Protein AF-A0A7S4GI07-F1 (afdb_monomer)

Radius of gyration: 25.73 Å; Cα contacts (8 Å, |Δi|>4): 248; chains: 1; bounding box: 58×53×76 Å

Solvent-accessible surface area (backbone atoms only — not comparable to full-atom values): 15467 Å² total; per-residue (Å²): 129,90,83,77,73,85,77,58,73,76,44,85,39,70,53,62,45,74,93,78,69,41,63,53,65,74,70,70,75,93,74,77,103,67,95,72,92,69,97,76,80,77,90,92,71,93,88,58,62,55,40,36,30,29,42,38,60,74,50,97,82,60,85,71,78,49,75,61,39,56,28,33,49,27,36,60,72,77,69,23,28,52,30,72,55,71,81,75,76,75,64,77,86,74,87,75,81,92,76,96,68,99,62,80,83,78,85,73,83,85,59,74,40,74,35,88,66,83,60,96,81,41,64,44,63,47,73,72,76,57,78,67,58,55,52,54,53,52,49,51,53,53,48,48,54,52,45,52,51,39,34,54,39,34,67,70,64,55,49,72,70,51,52,53,48,45,49,55,51,52,41,50,51,52,56,63,34,28,56,56,92,58,83,50,72,90,77,51,80,47,53,72,36,62,69,54,49,49,51,37,53,79,68,47,42,60,61,46,52,53,47,41,72,46,30,44,61,43,65,60,80,97,41,75,40,88,47,52,76,65,56,54,52,51,51,52,53,51,47,71,72,45,87,80,71,133

Organism: NCBI:txid73025

Structure (mmCIF, N/CA/C/O backbone):
data_AF-A0A7S4GI07-F1
#
_entry.id   AF-A0A7S4GI07-F1
#
loop_
_atom_site.group_PDB
_atom_site.id
_atom_site.type_symbol
_atom_site.label_atom_id
_atom_site.label_alt_id
_atom_site.label_comp_id
_atom_site.label_asym_id
_atom_site.label_entity_id
_atom_site.label_seq_id
_atom_site.pdbx_PDB_ins_code
_atom_site.Cartn_x
_atom_site.Cartn_y
_atom_site.Cartn_z
_atom_site.occupancy
_atom_site.B_iso_or_equiv
_atom_site.auth_seq_id
_atom_site.auth_comp_id
_atom_site.auth_asym_id
_atom_site.auth_atom_id
_atom_site.pdbx_PDB_model_num
ATOM 1 N N . PRO A 1 1 ? 14.895 -18.227 -2.874 1.00 47.19 1 PRO A N 1
ATOM 2 C CA . PRO A 1 1 ? 16.134 -17.930 -3.625 1.00 47.19 1 PRO A CA 1
ATOM 3 C C . PRO A 1 1 ? 16.627 -16.525 -3.278 1.00 47.19 1 PRO A C 1
ATOM 5 O O . PRO A 1 1 ? 15.886 -15.568 -3.492 1.00 47.19 1 PRO A O 1
ATOM 8 N N . ASP A 1 2 ? 17.826 -16.429 -2.706 1.00 46.09 2 ASP A N 1
ATOM 9 C CA . ASP A 1 2 ? 18.463 -15.171 -2.301 1.00 46.09 2 ASP A CA 1
ATOM 10 C C . ASP A 1 2 ? 18.744 -14.301 -3.533 1.00 46.09 2 ASP A C 1
ATOM 12 O O . ASP A 1 2 ? 19.805 -14.360 -4.142 1.00 46.09 2 ASP A O 1
ATOM 16 N N . ARG A 1 3 ? 17.739 -13.528 -3.954 1.00 56.25 3 ARG A N 1
ATOM 17 C CA . ARG A 1 3 ? 17.805 -12.593 -5.087 1.00 56.25 3 ARG A CA 1
ATOM 18 C C . ARG A 1 3 ? 18.183 -11.186 -4.615 1.00 56.25 3 ARG A C 1
ATOM 20 O O . ARG A 1 3 ? 17.590 -10.206 -5.049 1.00 56.25 3 ARG A O 1
ATOM 27 N N . GLY A 1 4 ? 19.133 -11.101 -3.687 1.00 62.53 4 GLY A N 1
ATOM 28 C CA . GLY A 1 4 ? 19.825 -9.853 -3.378 1.00 62.53 4 GLY A CA 1
ATOM 29 C C . GLY A 1 4 ? 21.042 -9.731 -4.291 1.00 62.53 4 GLY A C 1
ATOM 30 O O . GLY A 1 4 ? 21.852 -10.652 -4.344 1.00 62.53 4 GLY A O 1
ATOM 31 N N . GLY A 1 5 ? 21.166 -8.637 -5.040 1.00 74.00 5 GLY A N 1
ATOM 32 C CA . GLY A 1 5 ? 22.276 -8.431 -5.970 1.00 74.00 5 GLY A CA 1
ATOM 33 C C . GLY A 1 5 ? 22.184 -7.090 -6.690 1.00 74.00 5 GLY A C 1
ATOM 34 O O . GLY A 1 5 ? 21.148 -6.427 -6.643 1.00 74.00 5 GLY A O 1
ATOM 35 N N . SER A 1 6 ? 23.272 -6.689 -7.348 1.00 79.00 6 SER A N 1
ATOM 36 C CA . SER A 1 6 ? 23.253 -5.515 -8.225 1.00 79.00 6 SER A CA 1
ATOM 37 C C . SER A 1 6 ? 22.285 -5.743 -9.378 1.00 79.00 6 SER A C 1
ATOM 39 O O . SER A 1 6 ? 22.276 -6.815 -9.982 1.00 79.00 6 SER A O 1
ATOM 41 N N . ILE A 1 7 ? 21.515 -4.715 -9.715 1.00 82.94 7 ILE A N 1
ATOM 42 C CA . ILE A 1 7 ? 20.748 -4.681 -10.958 1.00 82.94 7 ILE A CA 1
ATOM 43 C C . ILE A 1 7 ? 21.750 -4.502 -12.117 1.00 82.94 7 ILE A C 1
ATOM 45 O O . ILE A 1 7 ? 22.740 -3.782 -11.972 1.00 82.94 7 ILE A O 1
ATOM 49 N N . GLN A 1 8 ? 21.537 -5.202 -13.228 1.00 86.50 8 GLN A N 1
ATOM 50 C CA . GLN A 1 8 ? 22.396 -5.248 -14.410 1.00 86.50 8 GLN A CA 1
ATOM 51 C C . GLN A 1 8 ? 21.532 -5.132 -15.671 1.00 86.50 8 GLN A C 1
ATOM 53 O O . GLN A 1 8 ? 20.370 -5.536 -15.684 1.00 86.50 8 GLN A O 1
ATOM 58 N N . PHE A 1 9 ? 22.093 -4.576 -16.741 1.00 88.62 9 PHE A N 1
ATOM 59 C CA . PHE A 1 9 ? 21.422 -4.558 -18.039 1.00 88.62 9 PHE A CA 1
ATOM 60 C C . PHE A 1 9 ? 21.363 -5.957 -18.655 1.00 88.62 9 PHE A C 1
ATOM 62 O O . PHE A 1 9 ? 22.259 -6.770 -18.440 1.00 88.62 9 PHE A O 1
ATOM 69 N N . GLY A 1 10 ? 20.320 -6.230 -19.441 1.00 85.38 10 GLY A N 1
ATOM 70 C CA . GLY A 1 10 ? 20.151 -7.518 -20.128 1.00 85.38 10 GLY A CA 1
ATOM 71 C C . GLY A 1 10 ? 19.617 -8.662 -19.256 1.00 85.38 10 GLY A C 1
ATOM 72 O O . GLY A 1 10 ? 19.237 -9.698 -19.793 1.00 85.38 10 GLY A O 1
ATOM 73 N N . GLU A 1 11 ? 19.534 -8.470 -17.940 1.00 89.25 11 GLU A N 1
ATOM 74 C CA . GLU A 1 11 ? 18.966 -9.444 -17.008 1.00 89.25 11 GLU A CA 1
ATOM 75 C C . GLU A 1 11 ? 17.433 -9.362 -16.931 1.00 89.25 11 GLU A C 1
ATOM 77 O O . GLU A 1 11 ? 16.809 -8.347 -17.257 1.00 89.25 11 GLU A O 1
ATOM 82 N N . LEU A 1 12 ? 16.822 -10.458 -16.468 1.00 90.06 12 LEU A N 1
ATOM 83 C CA . LEU A 1 12 ? 15.371 -10.606 -16.371 1.00 90.06 12 LEU A CA 1
ATOM 84 C C . LEU A 1 12 ? 14.837 -10.135 -15.016 1.00 90.06 12 LEU A C 1
ATOM 86 O O . LEU A 1 12 ? 15.148 -10.698 -13.961 1.00 90.06 12 LEU A O 1
ATOM 90 N N . TYR A 1 13 ? 13.924 -9.169 -15.060 1.00 89.31 13 TYR A N 1
ATOM 91 C CA . TYR A 1 13 ? 13.294 -8.568 -13.891 1.00 89.31 13 TYR A CA 1
ATOM 92 C C . TYR A 1 13 ? 11.782 -8.741 -13.892 1.00 89.31 13 TYR A C 1
ATOM 94 O O . TYR A 1 13 ? 11.127 -8.773 -14.930 1.00 89.31 13 TYR A O 1
ATOM 102 N N . ARG A 1 14 ? 11.219 -8.800 -12.682 1.00 89.44 14 ARG A N 1
ATOM 103 C CA . ARG A 1 14 ? 9.784 -8.644 -12.445 1.00 89.44 14 ARG A CA 1
ATOM 104 C C . ARG A 1 14 ? 9.562 -7.368 -11.654 1.00 89.44 14 ARG A C 1
ATOM 106 O O . ARG A 1 14 ? 10.149 -7.200 -10.587 1.00 89.44 14 ARG A O 1
ATOM 113 N N . LEU A 1 15 ? 8.685 -6.504 -12.147 1.00 87.50 15 LEU A N 1
ATOM 114 C CA . LEU A 1 15 ? 8.340 -5.249 -11.486 1.00 87.50 15 LEU A CA 1
ATOM 115 C C . LEU A 1 15 ? 7.100 -5.475 -10.622 1.00 87.50 15 LEU A C 1
ATOM 117 O O . LEU A 1 15 ? 6.050 -5.848 -11.140 1.00 87.50 15 LEU A O 1
ATOM 121 N N . ARG A 1 16 ? 7.221 -5.300 -9.303 1.00 86.19 16 ARG A N 1
ATOM 122 C CA . ARG A 1 16 ? 6.116 -5.473 -8.348 1.00 86.19 16 ARG A CA 1
ATOM 123 C C . ARG A 1 16 ? 5.694 -4.118 -7.802 1.00 86.19 16 ARG A C 1
ATOM 125 O O . ARG A 1 16 ? 6.509 -3.406 -7.226 1.00 86.19 16 ARG A O 1
ATOM 132 N N . HIS A 1 17 ? 4.413 -3.796 -7.925 1.00 82.94 17 HIS A N 1
ATOM 133 C CA . HIS A 1 17 ? 3.822 -2.642 -7.268 1.00 82.94 17 HIS A CA 1
ATOM 134 C C . HIS A 1 17 ? 3.636 -2.959 -5.781 1.00 82.94 17 HIS A C 1
ATOM 136 O O . HIS A 1 17 ? 2.808 -3.805 -5.432 1.00 82.94 17 HIS A O 1
ATOM 142 N N . LEU A 1 18 ? 4.425 -2.304 -4.920 1.00 80.31 18 LEU A N 1
ATOM 143 C CA . LEU A 1 18 ? 4.495 -2.586 -3.481 1.00 80.31 18 LEU A CA 1
ATOM 144 C C . LEU A 1 18 ? 3.107 -2.601 -2.811 1.00 80.31 18 LEU A C 1
ATOM 146 O O . LEU A 1 18 ? 2.761 -3.649 -2.262 1.00 80.31 18 LEU A O 1
ATOM 150 N N . PRO A 1 19 ? 2.274 -1.541 -2.917 1.00 74.69 19 PRO A N 1
ATOM 151 C CA . PRO A 1 19 ? 0.973 -1.503 -2.249 1.00 74.69 19 PRO A CA 1
ATOM 152 C C . PRO A 1 19 ? 0.028 -2.638 -2.624 1.00 74.69 19 PRO A C 1
ATOM 154 O O . PRO A 1 19 ? -0.522 -3.314 -1.763 1.00 74.69 19 PRO A O 1
ATOM 157 N N . SER A 1 20 ? -0.132 -2.896 -3.921 1.00 76.12 20 SER A N 1
ATOM 158 C CA . SER A 1 20 ? -1.038 -3.951 -4.401 1.00 76.12 20 SER A CA 1
ATOM 159 C C . SER A 1 20 ? -0.433 -5.354 -4.353 1.00 76.12 20 SER A C 1
ATOM 161 O O . SER A 1 20 ? -1.102 -6.327 -4.694 1.00 76.12 20 SER A O 1
ATOM 163 N N . SER A 1 21 ? 0.868 -5.458 -4.070 1.00 78.62 21 SER A N 1
ATOM 164 C CA . SER A 1 21 ? 1.670 -6.667 -4.259 1.00 78.62 21 SER A CA 1
ATOM 165 C C . SER A 1 21 ? 1.590 -7.310 -5.653 1.00 78.62 21 SER A C 1
ATOM 167 O O . SER A 1 21 ? 2.072 -8.427 -5.838 1.00 78.62 21 SER A O 1
ATOM 169 N N . SER A 1 22 ? 1.020 -6.614 -6.634 1.00 80.94 22 SER A N 1
ATOM 170 C CA . SER A 1 22 ? 0.784 -7.123 -7.978 1.00 80.94 22 SER A CA 1
ATOM 171 C C . SER A 1 22 ? 1.996 -6.878 -8.864 1.00 80.94 22 SER A C 1
ATOM 173 O O . SER A 1 22 ? 2.712 -5.888 -8.705 1.00 80.94 22 SER A O 1
ATOM 175 N N . TYR A 1 23 ? 2.233 -7.786 -9.802 1.00 85.00 23 TYR A N 1
ATOM 176 C CA . TYR A 1 23 ? 3.282 -7.617 -10.798 1.00 85.00 23 TYR A CA 1
ATOM 177 C C . TYR A 1 23 ? 2.760 -6.831 -11.996 1.00 85.00 23 TYR A C 1
ATOM 179 O O . TYR A 1 23 ? 1.617 -7.023 -12.420 1.00 85.00 23 TYR A O 1
ATOM 187 N N . LEU A 1 24 ? 3.616 -5.985 -12.567 1.00 85.12 24 LEU A N 1
ATOM 188 C CA . LEU A 1 24 ? 3.378 -5.430 -13.889 1.00 85.12 24 LEU A CA 1
ATOM 189 C C . LEU A 1 24 ? 3.268 -6.593 -14.877 1.00 85.12 24 LEU A C 1
ATOM 191 O O . LEU A 1 24 ? 4.105 -7.498 -14.883 1.00 85.12 24 LEU A O 1
ATOM 195 N N . THR A 1 25 ? 2.212 -6.582 -15.682 1.00 83.38 25 THR A N 1
ATOM 196 C CA . THR A 1 25 ? 1.935 -7.634 -16.658 1.00 83.38 25 THR A CA 1
ATOM 197 C C . THR A 1 25 ? 1.510 -7.034 -17.977 1.00 83.38 25 THR A C 1
ATOM 199 O O . THR A 1 25 ? 0.851 -5.997 -18.027 1.00 83.38 25 THR A O 1
ATOM 202 N N . VAL A 1 26 ? 1.859 -7.730 -19.052 1.00 80.75 26 VAL A N 1
ATOM 203 C CA . VAL A 1 26 ? 1.366 -7.413 -20.389 1.00 80.75 26 VAL A CA 1
ATOM 204 C C . VAL A 1 26 ? 0.059 -8.154 -20.639 1.00 80.75 26 VAL A C 1
ATOM 206 O O . VAL A 1 26 ? -0.007 -9.384 -20.542 1.00 80.75 26 VAL A O 1
ATOM 209 N N . VAL A 1 27 ? -0.985 -7.404 -20.988 1.00 75.19 27 VAL A N 1
ATOM 210 C CA . VAL A 1 27 ? -2.308 -7.939 -21.322 1.00 75.19 27 VAL A CA 1
ATOM 211 C C . VAL A 1 27 ? -2.597 -7.649 -22.793 1.00 75.19 27 VAL A C 1
ATOM 213 O O . VAL A 1 27 ? -2.457 -6.522 -23.250 1.00 75.19 27 VAL A O 1
ATOM 216 N N . SER A 1 28 ? -2.987 -8.672 -23.553 1.00 62.44 28 SER A N 1
ATOM 217 C CA . SER A 1 28 ? -3.464 -8.504 -24.930 1.00 62.44 28 SER A CA 1
ATOM 218 C C . SER A 1 28 ? -4.914 -8.021 -24.892 1.00 62.44 28 SER A C 1
ATOM 220 O O . SER A 1 28 ? -5.756 -8.702 -24.306 1.00 62.44 28 SER A O 1
ATOM 222 N N . SER A 1 29 ? -5.217 -6.867 -25.485 1.00 52.31 29 SER A N 1
ATOM 223 C CA . SER A 1 29 ? -6.588 -6.355 -25.559 1.00 52.31 29 SER A CA 1
ATOM 224 C C . SER A 1 29 ? -7.426 -7.166 -26.567 1.00 52.31 29 SER A C 1
ATOM 226 O O . SER A 1 29 ? -7.003 -7.351 -27.713 1.00 52.31 29 SER A O 1
ATOM 228 N N . PRO A 1 30 ? -8.622 -7.661 -26.194 1.00 42.53 30 PRO A N 1
ATOM 229 C CA . PRO A 1 30 ? -9.522 -8.302 -27.140 1.00 42.53 30 PRO A CA 1
ATOM 230 C C . PRO A 1 30 ? -10.351 -7.232 -27.871 1.00 42.53 30 PRO A C 1
ATOM 232 O O . PRO A 1 30 ? -11.432 -6.868 -27.424 1.00 42.53 30 PRO A O 1
ATOM 235 N N . GLY A 1 31 ? -9.851 -6.734 -29.008 1.00 40.09 31 GLY A N 1
ATOM 236 C CA . GLY A 1 31 ? -10.674 -6.035 -30.007 1.00 40.09 31 GLY A CA 1
ATOM 237 C C . GLY A 1 31 ? -10.245 -4.612 -30.393 1.00 40.09 31 GLY A C 1
ATOM 238 O O . GLY A 1 31 ? -10.593 -3.649 -29.728 1.00 40.09 31 GLY A O 1
ATOM 239 N N . SER A 1 32 ? -9.612 -4.517 -31.569 1.00 34.50 32 SER A N 1
ATOM 240 C CA . SER A 1 32 ? -9.637 -3.396 -32.530 1.00 34.50 32 SER A CA 1
ATOM 241 C C . SER A 1 32 ? -9.020 -2.039 -32.142 1.00 34.50 32 SER A C 1
ATOM 243 O O . SER A 1 32 ? -9.691 -1.182 -31.586 1.00 34.50 32 SER A O 1
ATOM 245 N N . ALA A 1 33 ? -7.781 -1.809 -32.601 1.00 37.44 33 ALA A N 1
ATOM 246 C CA . ALA A 1 33 ? -7.220 -0.550 -33.140 1.00 37.44 33 ALA A CA 1
ATOM 247 C C . ALA A 1 33 ? -7.378 0.801 -32.391 1.00 37.44 33 ALA A C 1
ATOM 249 O O . ALA A 1 33 ? -6.936 1.817 -32.917 1.00 37.44 33 ALA A O 1
ATOM 250 N N . ALA A 1 34 ? -7.925 0.853 -31.181 1.00 32.28 34 ALA A N 1
ATOM 251 C CA . ALA A 1 34 ? -7.924 2.048 -30.344 1.00 32.28 34 ALA A CA 1
ATOM 252 C C . ALA A 1 34 ? -7.672 1.623 -28.896 1.00 32.28 34 ALA A C 1
ATOM 254 O O . ALA A 1 34 ? -8.490 0.968 -28.252 1.00 32.28 34 ALA A O 1
ATOM 255 N N . GLN A 1 35 ? -6.459 1.919 -28.446 1.00 40.06 35 GLN A N 1
ATOM 256 C CA . GLN A 1 35 ? -5.851 1.466 -27.207 1.00 40.06 35 GLN A CA 1
ATOM 257 C C . GLN A 1 35 ? -6.591 1.979 -25.967 1.00 40.06 35 GLN A C 1
ATOM 259 O O . GLN A 1 35 ? -6.571 3.165 -25.662 1.00 40.06 35 GLN A O 1
ATOM 264 N N . GLN A 1 36 ? -7.168 1.054 -25.200 1.00 31.14 36 GLN A N 1
ATOM 265 C CA . GLN A 1 36 ? -7.373 1.191 -23.758 1.00 31.14 36 GLN A CA 1
ATOM 266 C C . GLN A 1 36 ? -7.091 -0.171 -23.107 1.00 31.14 36 GLN A C 1
ATOM 268 O O . GLN A 1 36 ? -7.790 -1.157 -23.345 1.00 31.14 36 GLN A O 1
ATOM 273 N N . LEU A 1 37 ? -6.017 -0.242 -22.317 1.00 39.41 37 LEU A N 1
ATOM 274 C CA . LEU A 1 37 ? -5.620 -1.423 -21.550 1.00 39.41 37 LEU A CA 1
ATOM 275 C C . LEU A 1 37 ? -6.435 -1.488 -20.254 1.00 39.41 37 LEU A C 1
ATOM 277 O O . LEU A 1 37 ? -6.163 -0.772 -19.294 1.00 39.41 37 LEU A O 1
ATOM 281 N N . ALA A 1 38 ? -7.430 -2.371 -20.234 1.00 33.91 38 ALA A N 1
ATOM 282 C CA . ALA A 1 38 ? -8.070 -2.841 -19.015 1.00 33.91 38 ALA A CA 1
ATOM 283 C C . ALA A 1 38 ? -7.455 -4.181 -18.580 1.00 33.91 38 ALA A C 1
ATOM 285 O O . ALA A 1 38 ? -7.083 -5.025 -19.398 1.00 33.91 38 ALA A O 1
ATOM 286 N N . VAL A 1 39 ? -7.358 -4.366 -17.265 1.00 35.75 39 VAL A N 1
ATOM 287 C CA . VAL A 1 39 ? -6.926 -5.603 -16.607 1.00 35.75 39 VAL A CA 1
ATOM 288 C C . VAL A 1 39 ? -7.844 -6.765 -17.022 1.00 35.75 39 VAL A C 1
ATOM 290 O O . VAL A 1 39 ? -9.025 -6.735 -16.692 1.00 35.75 39 VAL A O 1
ATOM 293 N N . SER A 1 40 ? -7.283 -7.788 -17.691 1.00 31.92 40 SER A N 1
ATOM 294 C CA . SER A 1 40 ? -7.627 -9.234 -17.610 1.00 31.92 40 SER A CA 1
ATOM 295 C C . SER A 1 40 ? -7.750 -10.007 -18.952 1.00 31.92 40 SER A C 1
ATOM 297 O O . SER A 1 40 ? -8.534 -9.664 -19.827 1.00 31.92 40 SER A O 1
ATOM 299 N N . ALA A 1 41 ? -6.998 -11.124 -19.003 1.00 31.84 41 ALA A N 1
ATOM 300 C CA . ALA A 1 41 ? -7.224 -12.455 -19.615 1.00 31.84 41 ALA A CA 1
ATOM 301 C C . ALA A 1 41 ? -7.424 -12.702 -21.146 1.00 31.84 41 ALA A C 1
ATOM 303 O O . ALA A 1 41 ? -8.542 -12.914 -21.588 1.00 31.84 41 ALA A O 1
ATOM 304 N N . ASN A 1 42 ? -6.288 -12.941 -21.846 1.00 34.47 42 ASN A N 1
ATOM 305 C CA . ASN A 1 42 ? -5.939 -14.033 -22.818 1.00 34.47 42 ASN A CA 1
ATOM 306 C C . ASN A 1 42 ? -6.770 -14.300 -24.111 1.00 34.47 42 ASN A C 1
ATOM 308 O O . ASN A 1 42 ? -7.959 -14.026 -24.088 1.00 34.47 42 ASN A O 1
ATOM 312 N N . PRO A 1 43 ? -6.234 -14.939 -25.204 1.00 47.81 43 PRO A N 1
ATOM 313 C CA . PRO A 1 43 ? -4.978 -15.722 -25.360 1.00 47.81 43 PRO A CA 1
ATOM 314 C C . PRO A 1 43 ? -4.160 -15.522 -26.679 1.00 47.81 43 PRO A C 1
ATOM 316 O O . PRO A 1 43 ? -4.735 -15.217 -27.713 1.00 47.81 43 PRO A O 1
ATOM 319 N N . ALA A 1 44 ? -2.834 -15.777 -26.655 1.00 34.59 44 ALA A N 1
ATOM 320 C CA . ALA A 1 44 ? -2.017 -16.382 -27.747 1.00 34.59 44 ALA A CA 1
ATOM 321 C C . ALA A 1 44 ? -0.498 -16.129 -27.572 1.00 34.59 44 ALA A C 1
ATOM 323 O O . ALA A 1 44 ? 0.090 -15.293 -28.243 1.00 34.59 44 ALA A O 1
ATOM 324 N N . CYS A 1 45 ? 0.133 -16.856 -26.647 1.00 34.44 45 CYS A N 1
ATOM 325 C CA . CYS A 1 45 ? 1.463 -17.467 -26.803 1.00 34.44 45 CYS A CA 1
ATOM 326 C C . CYS A 1 45 ? 1.670 -18.316 -25.544 1.00 34.44 45 CYS A C 1
ATOM 328 O O . CYS A 1 45 ? 1.863 -17.794 -24.444 1.00 34.44 45 CYS A O 1
ATOM 330 N N . ALA A 1 46 ? 1.458 -19.623 -25.667 1.00 39.75 46 ALA A N 1
ATOM 331 C CA . ALA A 1 46 ? 1.576 -20.546 -24.551 1.00 39.75 46 ALA A CA 1
ATOM 332 C C . ALA A 1 46 ? 3.050 -20.629 -24.117 1.00 39.75 46 ALA A C 1
ATOM 334 O O . ALA A 1 46 ? 3.903 -20.892 -24.955 1.00 39.75 46 ALA A O 1
ATOM 335 N N . THR A 1 47 ? 3.306 -20.450 -22.814 1.00 46.44 47 THR A N 1
ATOM 336 C CA . THR A 1 47 ? 4.554 -20.691 -22.042 1.00 46.44 47 THR A CA 1
ATOM 337 C C . THR A 1 47 ? 5.526 -19.543 -21.740 1.00 46.44 47 THR A C 1
ATOM 339 O O . THR A 1 47 ? 6.428 -19.771 -20.940 1.00 46.44 47 THR A O 1
ATOM 342 N N . SER A 1 48 ? 5.332 -18.312 -22.225 1.00 64.38 48 SER A N 1
ATOM 343 C CA . SER A 1 48 ? 6.222 -17.200 -21.835 1.00 64.38 48 SER A CA 1
ATOM 344 C C . SER A 1 48 ? 5.651 -16.358 -20.682 1.00 64.38 48 SER A C 1
ATOM 346 O O . SER A 1 48 ? 4.478 -15.974 -20.692 1.00 64.38 48 SER A O 1
ATOM 348 N N . ASP A 1 49 ? 6.464 -16.122 -19.651 1.00 79.69 49 ASP A N 1
ATOM 349 C CA . ASP A 1 49 ? 6.093 -15.393 -18.435 1.00 79.69 49 ASP A CA 1
ATOM 350 C C . ASP A 1 49 ? 5.877 -13.899 -18.732 1.00 79.69 49 ASP A C 1
ATOM 352 O O . ASP A 1 49 ? 6.802 -13.163 -19.066 1.00 79.69 49 ASP A O 1
ATOM 356 N N . ARG A 1 50 ? 4.629 -13.447 -18.568 1.00 82.56 50 ARG A N 1
ATOM 357 C CA . ARG A 1 50 ? 4.153 -12.085 -18.883 1.00 82.56 50 ARG A CA 1
ATOM 358 C C . ARG A 1 50 ? 4.614 -10.997 -17.925 1.00 82.56 50 ARG A C 1
ATOM 360 O O . ARG A 1 50 ? 4.213 -9.843 -18.070 1.00 82.56 50 ARG A O 1
ATOM 367 N N . THR A 1 51 ? 5.347 -11.386 -16.891 1.00 85.75 51 THR A N 1
ATOM 368 C CA . THR A 1 51 ? 5.867 -10.477 -15.868 1.00 85.75 51 THR A CA 1
ATOM 369 C C . THR A 1 51 ? 7.338 -10.147 -16.082 1.00 85.75 51 THR A C 1
ATOM 371 O O . THR A 1 51 ? 7.891 -9.377 -15.298 1.00 85.75 51 THR A O 1
ATOM 374 N N . LEU A 1 52 ? 7.980 -10.747 -17.092 1.00 89.50 52 LEU A N 1
ATOM 375 C CA . LEU A 1 52 ? 9.408 -10.598 -17.330 1.00 89.50 52 LEU A CA 1
ATOM 376 C C . LEU A 1 52 ? 9.708 -9.417 -18.242 1.00 89.50 52 LEU A C 1
ATOM 378 O O . LEU A 1 52 ? 9.227 -9.328 -19.374 1.00 89.50 52 LEU A O 1
ATOM 382 N N . PHE A 1 53 ? 10.569 -8.546 -17.739 1.00 89.75 53 PHE A N 1
ATOM 383 C CA . PHE A 1 53 ? 11.082 -7.398 -18.456 1.00 89.75 53 PHE A CA 1
ATOM 384 C C . PHE A 1 53 ? 12.603 -7.363 -18.383 1.00 89.75 53 PHE A C 1
ATOM 386 O O . PHE A 1 53 ? 13.199 -7.811 -17.405 1.00 89.75 53 PHE A O 1
ATOM 393 N N . VAL A 1 54 ? 13.210 -6.786 -19.409 1.00 90.69 54 VAL A N 1
ATOM 394 C CA . VAL A 1 54 ? 14.645 -6.554 -19.517 1.00 90.69 54 VAL A CA 1
ATOM 395 C C . VAL A 1 54 ? 14.886 -5.053 -19.569 1.00 90.69 54 VAL A C 1
ATOM 397 O O . VAL A 1 54 ? 14.174 -4.320 -20.263 1.00 90.69 54 VAL A O 1
ATOM 400 N N . LEU A 1 55 ? 15.890 -4.604 -18.822 1.00 90.31 55 LEU A N 1
ATOM 401 C CA . LEU A 1 55 ? 16.367 -3.227 -18.853 1.00 90.31 55 LEU A CA 1
ATOM 402 C C . LEU A 1 55 ? 17.469 -3.099 -19.901 1.00 90.31 55 LEU A C 1
ATOM 404 O O . LEU A 1 55 ? 18.437 -3.866 -19.879 1.00 90.31 55 LEU A O 1
ATOM 408 N N . TYR A 1 56 ? 17.336 -2.107 -20.774 1.00 88.06 56 TYR A N 1
ATOM 409 C CA . TYR A 1 56 ? 18.351 -1.734 -21.753 1.00 88.06 56 TYR A CA 1
ATOM 410 C C . TYR A 1 56 ? 18.858 -0.316 -21.483 1.00 88.06 56 TYR A C 1
ATOM 412 O O . TYR A 1 56 ? 18.060 0.547 -21.098 1.00 88.06 56 TYR A O 1
ATOM 420 N N . PRO A 1 57 ? 20.163 -0.061 -21.669 1.00 86.00 57 PRO A N 1
ATOM 421 C CA . PRO A 1 57 ? 20.683 1.295 -21.634 1.00 86.00 57 PRO A CA 1
ATOM 422 C C . PRO A 1 57 ? 20.163 2.076 -22.844 1.00 86.00 57 PRO A C 1
ATOM 424 O O . PRO A 1 57 ? 19.977 1.500 -23.916 1.00 86.00 57 PRO A O 1
ATOM 427 N N . LEU A 1 58 ? 19.942 3.380 -22.671 1.00 81.88 58 LEU A N 1
ATOM 428 C CA . LEU A 1 58 ? 19.600 4.263 -23.788 1.00 81.88 58 LEU A CA 1
ATOM 429 C C . LEU A 1 58 ? 20.808 4.474 -24.715 1.00 81.88 58 LEU A C 1
ATOM 431 O O . LEU A 1 58 ? 20.688 4.352 -25.930 1.00 81.88 58 LEU A O 1
ATOM 435 N N . ASP A 1 59 ? 21.980 4.703 -24.119 1.00 77.62 59 ASP A N 1
ATOM 436 C CA . ASP A 1 59 ? 23.236 4.924 -24.834 1.00 77.62 59 ASP A CA 1
ATOM 437 C C . ASP A 1 59 ? 24.163 3.714 -24.702 1.00 77.62 59 ASP A C 1
ATOM 439 O O . ASP A 1 59 ? 24.326 3.162 -23.609 1.00 77.62 59 ASP A O 1
ATOM 443 N N . SER A 1 60 ? 24.853 3.352 -25.790 1.00 67.31 60 SER A N 1
ATOM 444 C CA . SER A 1 60 ? 25.839 2.255 -25.821 1.00 67.31 60 SER A CA 1
ATOM 445 C C . SER A 1 60 ? 26.966 2.400 -24.795 1.00 67.31 60 SER A C 1
ATOM 447 O O . SER A 1 60 ? 27.599 1.411 -24.430 1.00 67.31 60 SER A O 1
ATOM 449 N N . ASP A 1 61 ? 27.196 3.624 -24.323 1.00 65.94 61 ASP A N 1
ATOM 450 C CA . ASP A 1 61 ? 28.276 3.981 -23.406 1.00 65.94 61 ASP A CA 1
ATOM 451 C C . ASP A 1 61 ? 27.857 3.858 -21.929 1.00 65.94 61 ASP A C 1
ATOM 453 O O . ASP A 1 61 ? 28.680 4.012 -21.022 1.00 65.94 61 ASP A O 1
ATOM 457 N N . TH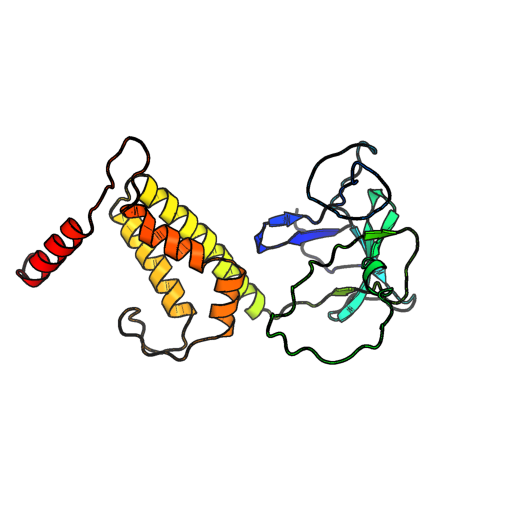R A 1 62 ? 26.585 3.549 -21.656 1.00 71.25 62 THR A N 1
ATOM 458 C CA . THR A 1 62 ? 26.086 3.350 -20.290 1.00 71.25 62 THR A CA 1
ATOM 459 C C . THR A 1 62 ? 26.434 1.943 -19.810 1.00 71.25 62 THR A C 1
ATOM 461 O O . THR A 1 62 ? 25.721 0.973 -20.059 1.00 71.25 62 THR A O 1
ATOM 464 N N . ILE A 1 63 ? 27.556 1.828 -19.101 1.00 62.84 63 ILE A N 1
ATOM 465 C CA . ILE A 1 63 ? 28.120 0.535 -18.677 1.00 62.84 63 ILE A CA 1
ATOM 466 C C . ILE A 1 63 ? 27.507 0.036 -17.355 1.00 62.84 63 ILE A C 1
ATOM 468 O O . ILE A 1 63 ? 27.495 -1.167 -17.094 1.00 62.84 63 ILE A O 1
ATOM 472 N N . ALA A 1 64 ? 26.987 0.933 -16.510 1.00 71.00 64 ALA A N 1
ATOM 473 C CA . ALA A 1 64 ? 26.498 0.589 -15.175 1.00 71.00 64 ALA A CA 1
ATOM 474 C C . ALA A 1 64 ? 25.161 1.256 -14.847 1.00 71.00 64 ALA A C 1
ATOM 476 O O . ALA A 1 64 ? 24.922 2.408 -15.200 1.00 71.00 64 ALA A O 1
ATOM 477 N N . LEU A 1 65 ? 24.321 0.525 -14.114 1.00 72.94 65 LEU A N 1
ATOM 478 C CA . LEU A 1 65 ? 23.046 1.018 -13.617 1.00 72.94 65 LEU A CA 1
ATOM 479 C C . LEU A 1 65 ? 23.263 1.788 -12.309 1.00 72.94 65 LEU A C 1
ATOM 481 O O . LEU A 1 65 ? 23.649 1.212 -11.293 1.00 72.94 65 LEU A O 1
ATOM 485 N N . THR A 1 66 ? 23.011 3.090 -12.326 1.00 73.62 66 THR A N 1
ATOM 486 C CA . THR A 1 66 ? 23.030 3.957 -11.140 1.00 73.62 66 THR A CA 1
ATOM 487 C C . THR A 1 66 ? 21.645 4.552 -10.885 1.00 73.62 66 THR A C 1
ATOM 489 O O . THR A 1 66 ? 20.780 4.541 -11.764 1.00 73.62 66 THR A O 1
ATOM 492 N N . SER A 1 67 ? 21.425 5.094 -9.680 1.00 67.06 67 SER A N 1
ATOM 493 C CA . SER A 1 67 ? 20.241 5.924 -9.418 1.00 67.06 67 SER A CA 1
ATOM 494 C C . SER A 1 67 ? 20.236 7.064 -10.432 1.00 67.06 67 SER A C 1
ATOM 496 O O . SER A 1 67 ? 21.259 7.731 -10.571 1.00 67.06 67 SER A O 1
ATOM 498 N N . THR A 1 68 ? 19.120 7.279 -11.128 1.00 78.19 68 THR A N 1
ATOM 499 C CA . THR A 1 68 ? 18.917 8.230 -12.244 1.00 78.19 68 THR A CA 1
ATOM 500 C C . THR A 1 68 ? 19.404 7.798 -13.630 1.00 78.19 68 THR A C 1
ATOM 502 O O . THR A 1 68 ? 19.237 8.559 -14.581 1.00 78.19 68 THR A O 1
ATOM 505 N N . THR A 1 69 ? 19.928 6.578 -13.797 1.00 81.25 69 THR A N 1
ATOM 506 C CA . THR A 1 69 ? 20.292 6.090 -15.139 1.00 81.25 69 THR A CA 1
ATOM 507 C C . THR A 1 69 ? 19.047 5.983 -16.032 1.00 81.25 69 THR A C 1
ATOM 509 O O . THR A 1 69 ? 18.068 5.353 -15.611 1.00 81.25 69 THR A O 1
ATOM 512 N N . PRO A 1 70 ? 19.060 6.577 -17.241 1.00 84.44 70 PRO A N 1
ATOM 513 C CA . PRO A 1 70 ? 17.991 6.418 -18.215 1.00 84.44 70 PRO A CA 1
ATOM 514 C C . PRO A 1 70 ? 17.999 5.000 -18.789 1.00 84.44 70 PRO A C 1
ATOM 516 O O . PRO A 1 70 ? 19.037 4.481 -19.207 1.00 84.44 70 PRO A O 1
ATOM 519 N N . VAL A 1 71 ? 16.832 4.367 -18.807 1.00 87.25 71 VAL A N 1
ATOM 520 C CA . VAL A 1 71 ? 16.648 2.989 -19.252 1.00 87.25 71 VAL A CA 1
ATOM 521 C C . VAL A 1 71 ? 15.432 2.856 -20.150 1.00 87.25 71 VAL A C 1
ATOM 523 O O . VAL A 1 71 ? 14.412 3.526 -19.970 1.00 87.25 71 VAL A O 1
ATOM 526 N N . GLN A 1 72 ? 15.527 1.915 -21.079 1.00 88.88 72 GLN A N 1
ATOM 527 C CA . GLN A 1 72 ? 14.395 1.400 -21.828 1.00 88.88 72 GLN A CA 1
ATOM 528 C C . GLN A 1 72 ? 13.940 0.080 -21.212 1.00 88.88 72 GLN A C 1
ATOM 530 O O . GLN A 1 72 ? 14.753 -0.764 -20.822 1.00 88.88 72 GLN A O 1
ATOM 535 N N . LEU A 1 73 ? 12.625 -0.106 -21.138 1.00 88.94 73 LEU A N 1
ATOM 536 C CA . LEU A 1 73 ? 12.018 -1.311 -20.594 1.00 88.94 73 LEU A CA 1
ATOM 537 C C . LEU A 1 73 ? 11.447 -2.148 -21.737 1.00 88.94 73 LEU A C 1
ATOM 539 O O . LEU A 1 73 ? 10.554 -1.697 -22.453 1.00 88.94 73 LEU A O 1
ATOM 543 N N . ARG A 1 74 ? 11.939 -3.375 -21.899 1.00 88.69 74 ARG A N 1
ATOM 544 C CA . ARG A 1 74 ? 11.481 -4.309 -22.933 1.00 88.69 74 ARG A CA 1
ATOM 545 C C . ARG A 1 74 ? 10.799 -5.504 -22.292 1.00 88.69 74 ARG A C 1
ATOM 547 O O . ARG A 1 74 ? 11.320 -6.073 -21.341 1.00 88.69 74 ARG A O 1
ATOM 554 N N . HIS A 1 75 ? 9.648 -5.908 -22.807 1.00 87.94 75 HIS A N 1
ATOM 555 C CA . HIS A 1 75 ? 8.980 -7.128 -22.370 1.00 87.94 75 HIS A CA 1
ATOM 556 C C . HIS A 1 75 ? 9.602 -8.350 -23.052 1.00 87.94 75 HIS A C 1
ATOM 558 O O . HIS A 1 75 ? 9.674 -8.405 -24.281 1.00 87.94 75 HIS A O 1
ATOM 564 N N . GLU A 1 76 ? 10.011 -9.341 -22.259 1.00 88.31 76 GLU A N 1
ATOM 565 C CA . GLU A 1 76 ? 10.7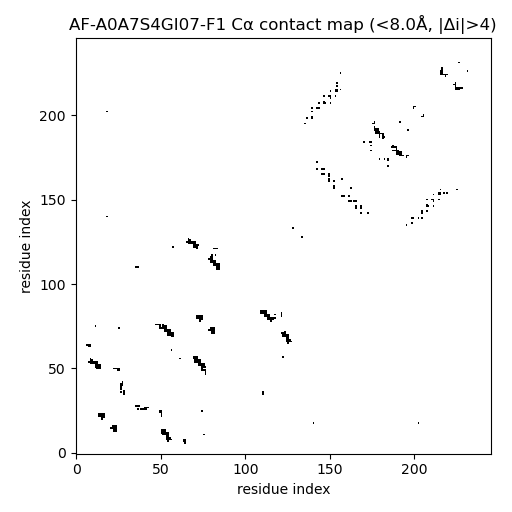80 -10.493 -22.745 1.00 88.31 76 GLU A CA 1
ATOM 566 C C . GLU A 1 76 ? 9.982 -11.329 -23.751 1.00 88.31 76 GLU A C 1
ATOM 568 O O . GLU A 1 76 ? 10.455 -11.647 -24.839 1.00 88.31 76 GLU A O 1
ATOM 573 N N . ALA A 1 77 ? 8.723 -11.638 -23.427 1.00 81.62 77 ALA A N 1
ATOM 574 C CA . ALA A 1 77 ? 7.926 -12.558 -24.232 1.00 81.62 77 ALA A CA 1
ATOM 575 C C . ALA A 1 77 ? 7.553 -12.010 -25.615 1.00 81.62 77 ALA A C 1
ATOM 577 O O . ALA A 1 77 ? 7.380 -12.781 -26.556 1.00 81.62 77 ALA A O 1
ATOM 578 N N . THR A 1 78 ? 7.352 -10.695 -25.725 1.00 81.81 78 THR A N 1
ATOM 579 C CA . THR A 1 78 ? 6.928 -10.052 -26.980 1.00 81.81 78 THR A CA 1
ATOM 580 C C . THR A 1 78 ? 8.081 -9.365 -27.697 1.00 81.81 78 THR A C 1
ATOM 582 O O . THR A 1 78 ? 7.945 -9.011 -28.864 1.00 81.81 78 THR A O 1
ATOM 585 N N . GLY A 1 79 ? 9.202 -9.138 -27.010 1.00 83.19 79 GLY A N 1
ATOM 586 C CA . GLY A 1 79 ? 10.317 -8.353 -27.517 1.00 83.19 79 GLY A CA 1
ATOM 587 C C . GLY A 1 79 ? 9.978 -6.880 -27.769 1.00 83.19 79 GLY A C 1
ATOM 588 O O . GLY A 1 79 ? 10.770 -6.212 -28.432 1.00 83.19 79 GLY A O 1
ATOM 589 N N . LEU A 1 80 ? 8.836 -6.391 -27.272 1.00 83.88 80 LEU A N 1
ATOM 590 C CA . LEU A 1 80 ? 8.346 -5.022 -27.457 1.00 83.88 80 LEU A CA 1
ATOM 591 C C . LEU A 1 80 ? 8.816 -4.110 -26.323 1.00 83.88 80 LEU A C 1
ATOM 593 O O . LEU A 1 80 ? 8.931 -4.557 -25.181 1.00 83.88 80 LEU A O 1
ATOM 597 N N . TYR A 1 81 ? 9.015 -2.835 -26.629 1.00 85.00 81 TYR A N 1
ATOM 598 C CA . TYR A 1 81 ? 9.375 -1.800 -25.666 1.00 85.00 81 TYR A CA 1
ATOM 599 C C . TYR A 1 81 ? 8.137 -1.142 -25.073 1.00 85.00 81 TYR A C 1
ATOM 601 O O . TYR A 1 81 ? 7.146 -0.937 -25.774 1.00 85.00 81 TYR A O 1
ATOM 609 N N . VAL A 1 82 ? 8.205 -0.822 -23.782 1.00 85.25 82 VAL A N 1
ATOM 610 C CA . VAL A 1 82 ? 7.178 -0.062 -23.067 1.00 85.25 82 VAL A CA 1
ATOM 611 C C . VAL A 1 82 ? 7.285 1.406 -23.457 1.00 85.25 82 VAL A C 1
ATOM 613 O O . VAL A 1 82 ? 8.359 1.990 -23.359 1.00 85.25 82 VAL A O 1
ATOM 616 N N . LYS A 1 83 ? 6.161 1.988 -23.866 1.00 82.38 83 LYS A N 1
ATOM 617 C CA . LYS A 1 83 ? 6.039 3.363 -24.345 1.00 82.38 83 LYS A CA 1
ATOM 618 C C . LYS A 1 83 ? 4.939 4.130 -23.640 1.00 82.38 83 LYS A C 1
ATOM 620 O O . LYS A 1 83 ? 3.984 3.537 -23.126 1.00 82.38 83 LYS A O 1
ATOM 625 N N . ARG A 1 84 ? 5.033 5.457 -23.680 1.00 72.00 84 ARG A N 1
ATOM 626 C CA . ARG A 1 84 ? 3.876 6.323 -23.440 1.00 72.00 84 ARG A CA 1
ATOM 627 C C . ARG A 1 84 ? 2.973 6.325 -24.684 1.00 72.00 84 ARG A C 1
ATOM 629 O O . ARG A 1 84 ? 3.464 6.211 -25.803 1.00 72.00 84 ARG A O 1
ATOM 636 N N . PRO A 1 85 ? 1.649 6.442 -24.518 1.00 66.25 85 PRO A N 1
ATOM 637 C CA . PRO A 1 85 ? 0.723 6.402 -25.639 1.00 66.25 85 PRO A CA 1
ATOM 638 C C . PRO A 1 85 ? 0.859 7.693 -26.457 1.00 66.25 85 PRO A C 1
ATOM 640 O O . PRO A 1 85 ? 0.777 8.799 -25.918 1.00 66.25 85 PRO A O 1
ATOM 643 N N . HIS A 1 86 ? 1.024 7.564 -27.773 1.00 52.66 86 HIS A N 1
ATOM 644 C CA . HIS A 1 86 ? 1.271 8.698 -28.677 1.00 52.66 86 HIS A CA 1
ATOM 645 C C . HIS A 1 86 ? 0.047 9.641 -28.818 1.00 52.66 86 HIS A C 1
ATOM 647 O O . HIS A 1 86 ? 0.171 10.796 -29.229 1.00 52.66 86 HIS A O 1
ATOM 653 N N . ALA A 1 87 ? -1.152 9.180 -28.434 1.00 48.06 87 ALA A N 1
ATOM 654 C CA . ALA A 1 87 ? -2.437 9.850 -28.667 1.00 48.06 87 ALA A CA 1
ATOM 655 C C . ALA A 1 87 ? -2.712 11.115 -27.819 1.00 48.06 87 ALA A C 1
ATOM 657 O O . ALA A 1 87 ? -3.763 11.735 -27.980 1.00 48.06 87 ALA A O 1
ATOM 658 N N . LEU A 1 88 ? -1.799 11.533 -26.934 1.00 45.78 88 LEU A N 1
ATOM 659 C CA . LEU A 1 88 ? -1.921 12.803 -26.196 1.00 45.78 88 LEU A CA 1
ATOM 660 C C . LEU A 1 88 ? -1.124 13.968 -26.811 1.00 45.78 88 LEU A C 1
ATOM 662 O O . LEU A 1 88 ? -1.322 15.106 -26.391 1.00 45.78 88 LEU A O 1
ATOM 666 N N . LEU A 1 89 ? -0.279 13.719 -27.819 1.00 45.06 89 LEU A N 1
ATOM 667 C CA . LEU A 1 89 ? 0.508 14.763 -28.497 1.00 45.06 89 LEU A CA 1
ATOM 668 C C . LEU A 1 89 ? -0.198 15.387 -29.716 1.00 45.06 89 LEU A C 1
ATOM 670 O O . LEU A 1 89 ? 0.168 16.483 -30.129 1.00 45.06 89 LEU A O 1
ATOM 674 N N . GLU A 1 90 ? -1.254 14.762 -30.249 1.00 37.03 90 GLU A N 1
ATOM 675 C CA . GLU A 1 90 ? -2.011 15.270 -31.408 1.00 37.03 90 GLU A CA 1
ATOM 676 C C . GLU A 1 90 ? -3.406 15.811 -31.045 1.00 37.03 90 GLU A C 1
ATOM 678 O O . GLU A 1 90 ? -4.393 15.566 -31.740 1.00 37.03 90 GLU A O 1
ATOM 683 N N . ARG A 1 91 ? -3.530 16.597 -29.968 1.00 35.16 91 ARG A N 1
ATOM 684 C CA . ARG A 1 91 ? -4.638 17.566 -29.908 1.00 35.16 91 ARG A CA 1
ATOM 685 C C . ARG A 1 91 ? -4.124 18.863 -30.528 1.00 35.16 91 ARG A C 1
ATOM 687 O O . ARG A 1 91 ? -3.236 19.476 -29.937 1.00 35.16 91 ARG A O 1
ATOM 694 N N . PRO A 1 92 ? -4.643 19.309 -31.689 1.00 30.95 92 PRO A N 1
ATOM 695 C CA . PRO A 1 92 ? -4.273 20.610 -32.214 1.00 30.95 92 PRO A CA 1
ATOM 696 C C . PRO A 1 92 ? -4.590 21.639 -31.136 1.00 30.95 92 PRO A C 1
ATOM 698 O O . PRO A 1 92 ? -5.700 21.643 -30.593 1.00 30.95 92 PRO A O 1
ATOM 701 N N . ALA A 1 93 ? -3.627 22.504 -30.830 1.00 36.31 93 ALA A N 1
ATOM 702 C CA . ALA A 1 93 ? -3.871 23.740 -30.111 1.00 36.31 93 ALA A CA 1
ATOM 703 C C . ALA A 1 93 ? -4.813 24.609 -30.961 1.00 36.31 93 ALA A C 1
ATOM 705 O O . ALA A 1 93 ? -4.392 25.522 -31.667 1.00 36.31 93 ALA A O 1
ATOM 706 N N . ALA A 1 94 ? -6.105 24.286 -30.944 1.00 29.80 94 ALA A N 1
ATOM 707 C CA . ALA A 1 94 ? -7.138 25.130 -31.498 1.00 29.80 94 ALA A CA 1
ATOM 708 C C . ALA A 1 94 ? -7.235 26.349 -30.582 1.00 29.80 94 ALA A C 1
ATOM 710 O O . ALA A 1 94 ? -7.730 26.288 -29.457 1.00 29.80 94 ALA A O 1
ATOM 711 N N . SER A 1 95 ? -6.686 27.458 -31.060 1.00 38.09 95 SER A N 1
ATOM 712 C CA . SER A 1 95 ? -6.858 28.771 -30.463 1.00 38.09 95 SER A CA 1
ATOM 713 C C . SER A 1 95 ? -8.353 29.111 -30.388 1.00 38.09 95 SER A C 1
ATOM 715 O O . SER A 1 95 ? -8.981 29.273 -31.427 1.00 38.09 95 SER A O 1
ATOM 717 N N . ALA A 1 96 ? -8.915 29.238 -29.183 1.00 27.77 96 ALA A N 1
ATOM 718 C C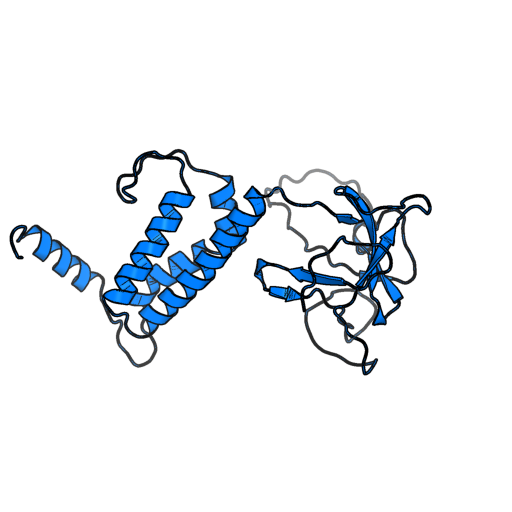A . ALA A 1 96 ? -10.114 30.037 -28.888 1.00 27.77 96 ALA A CA 1
ATOM 719 C C . ALA A 1 96 ? -10.294 30.138 -27.361 1.00 27.77 96 ALA A C 1
ATOM 721 O O . ALA A 1 96 ? -10.618 29.169 -26.687 1.00 27.77 96 ALA A O 1
ATOM 722 N N . SER A 1 97 ? -9.874 31.260 -26.779 1.00 26.69 97 SER A N 1
ATOM 723 C CA . SER A 1 97 ? -10.738 32.249 -26.115 1.00 26.69 97 SER A CA 1
ATOM 724 C C . SER A 1 97 ? -11.562 31.752 -24.914 1.00 26.69 97 SER A C 1
ATOM 726 O O . SER A 1 97 ? -12.507 30.987 -25.068 1.00 26.69 97 SER A O 1
ATOM 728 N N . THR A 1 98 ? -11.250 32.325 -23.745 1.00 33.06 98 THR A N 1
ATOM 729 C CA . THR A 1 98 ? -12.189 32.722 -22.674 1.00 33.06 98 THR A CA 1
ATOM 730 C C . THR A 1 98 ? -13.416 31.840 -22.448 1.00 33.06 98 THR A C 1
ATOM 732 O O . THR A 1 98 ? -14.454 32.101 -23.037 1.00 33.06 98 THR A O 1
ATOM 735 N N . PHE A 1 99 ? -13.346 30.953 -21.453 1.00 26.08 99 PHE A N 1
ATOM 736 C CA . PHE A 1 99 ? -14.416 30.791 -20.464 1.00 26.08 99 PHE A CA 1
ATOM 737 C C . PHE A 1 99 ? -13.795 30.460 -19.101 1.00 26.08 99 PHE A C 1
ATOM 739 O O . PHE A 1 99 ? -13.035 29.506 -18.957 1.00 26.08 99 PH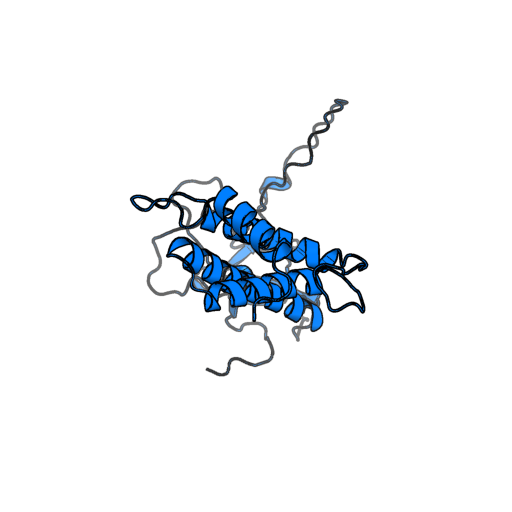E A O 1
ATOM 746 N N . LEU A 1 100 ? -14.112 31.285 -18.099 1.00 36.72 100 LEU A N 1
ATOM 747 C CA . LEU A 1 100 ? -13.944 30.961 -16.686 1.00 36.72 100 LEU A CA 1
ATOM 748 C C . LEU A 1 100 ? -14.755 29.693 -16.404 1.00 36.72 100 LEU A C 1
ATOM 750 O O . LEU A 1 100 ? -15.983 29.718 -16.407 1.00 36.72 100 LEU A O 1
ATOM 754 N N . SER A 1 101 ? -14.079 28.574 -16.191 1.00 26.05 101 SER A N 1
ATOM 755 C CA . SER A 1 101 ? -14.683 27.372 -15.629 1.00 26.05 101 SER A CA 1
ATOM 756 C C . SER A 1 101 ? -13.705 26.787 -14.628 1.00 26.05 101 SER A C 1
ATOM 758 O O . SER A 1 101 ? -12.699 26.175 -14.969 1.00 26.05 101 SER A O 1
ATOM 760 N N . THR A 1 102 ? -14.005 27.053 -13.361 1.00 36.06 102 THR A N 1
ATOM 761 C CA . THR A 1 102 ? -13.509 26.338 -12.191 1.00 36.06 102 THR A CA 1
ATOM 762 C C . THR A 1 102 ? -13.980 24.886 -12.267 1.00 36.06 102 THR A C 1
ATOM 764 O O . THR A 1 102 ? -14.977 24.509 -11.658 1.00 36.06 102 THR A O 1
ATOM 767 N N . SER A 1 103 ? -13.284 24.069 -13.043 1.00 33.69 103 SER A N 1
ATOM 768 C CA . SER A 1 103 ? -13.325 22.616 -12.922 1.00 33.69 103 SER A CA 1
ATOM 769 C C . SER A 1 103 ? -11.882 22.157 -12.829 1.00 33.69 103 SER A C 1
ATOM 771 O O . SER A 1 103 ? -11.101 22.413 -13.746 1.00 33.69 103 SER A O 1
ATOM 773 N N . ALA A 1 104 ? -11.527 21.560 -11.691 1.00 34.34 104 ALA A N 1
ATOM 774 C CA . ALA A 1 104 ? -10.217 20.965 -11.463 1.00 34.34 104 ALA A CA 1
ATOM 775 C C . ALA A 1 104 ? -9.798 20.116 -12.683 1.00 34.34 104 ALA A C 1
ATOM 777 O O . ALA A 1 104 ? -10.668 19.471 -13.280 1.00 34.34 104 ALA A O 1
ATOM 778 N N . PRO A 1 105 ? -8.515 20.139 -13.089 1.00 39.69 105 PRO A N 1
ATOM 779 C CA . PRO A 1 105 ? -8.048 19.330 -14.206 1.00 39.69 105 PRO A CA 1
ATOM 780 C C . PRO A 1 105 ? -8.408 17.864 -13.948 1.00 39.69 105 PRO A C 1
ATOM 782 O O . PRO A 1 105 ? -8.086 17.306 -12.903 1.00 39.69 105 PRO A O 1
ATOM 785 N N . GLN A 1 106 ? -9.150 17.270 -14.881 1.00 43.31 106 GLN A N 1
ATOM 786 C CA . GLN A 1 106 ? -9.451 15.844 -14.879 1.00 43.31 106 GLN A CA 1
ATOM 787 C C . GLN A 1 106 ? -8.126 15.098 -15.073 1.00 43.31 106 GLN A C 1
ATOM 789 O O . GLN A 1 106 ? -7.540 15.177 -16.153 1.00 43.31 106 GLN A O 1
ATOM 794 N N . ASP A 1 107 ? -7.654 14.397 -14.042 1.00 44.59 107 ASP A N 1
ATOM 795 C CA . ASP A 1 107 ? -6.527 13.471 -14.156 1.00 44.59 107 ASP A CA 1
ATOM 796 C C . ASP A 1 107 ? -6.926 12.328 -15.096 1.00 44.59 107 ASP A C 1
ATOM 798 O O . ASP A 1 107 ? -7.652 11.402 -14.729 1.00 44.59 107 ASP A O 1
ATOM 802 N N . VAL A 1 108 ? -6.501 12.420 -16.357 1.00 51.53 108 VAL A N 1
ATOM 803 C CA . VAL A 1 108 ? -6.665 11.338 -17.329 1.00 51.53 108 VAL A CA 1
ATOM 804 C C . VAL A 1 108 ? -5.580 10.298 -17.035 1.00 51.53 108 VAL A C 1
ATOM 806 O O . VAL A 1 108 ? -4.397 10.639 -17.108 1.00 51.53 108 VAL A O 1
ATOM 809 N N . PRO A 1 109 ? -5.929 9.038 -16.711 1.00 57.53 109 PRO A N 1
ATOM 810 C CA . PRO A 1 109 ? -4.929 8.011 -16.455 1.00 57.53 109 PRO A CA 1
ATOM 811 C C . PRO A 1 109 ? -4.104 7.766 -17.724 1.00 57.53 109 PRO A C 1
ATOM 813 O O . PRO A 1 109 ? -4.645 7.433 -18.779 1.00 57.53 109 PRO A O 1
ATOM 816 N N . MET A 1 110 ? -2.786 7.933 -17.622 1.00 61.69 110 MET A N 1
ATOM 817 C CA . MET A 1 110 ? -1.857 7.621 -18.706 1.00 61.69 110 MET A CA 1
ATOM 818 C C . MET A 1 110 ? -1.733 6.097 -18.840 1.00 61.69 110 MET A C 1
ATOM 820 O O . MET A 1 110 ? -1.327 5.420 -17.897 1.00 61.69 110 MET A O 1
ATOM 824 N N . ALA A 1 111 ? -2.087 5.553 -20.004 1.00 68.75 111 ALA A N 1
ATOM 825 C CA . ALA A 1 111 ? -1.985 4.123 -20.291 1.00 68.75 111 ALA A CA 1
ATOM 826 C C . ALA A 1 111 ? -0.679 3.818 -21.032 1.00 68.75 111 ALA A C 1
ATOM 828 O O . ALA A 1 111 ? -0.467 4.345 -22.112 1.00 68.75 111 ALA A O 1
ATOM 829 N N . LEU A 1 112 ? 0.191 2.970 -20.482 1.00 78.69 112 LEU A N 1
ATOM 830 C CA . LEU A 1 112 ? 1.419 2.554 -21.170 1.00 78.69 112 LEU A CA 1
ATOM 831 C C . LEU A 1 112 ? 1.118 1.545 -22.285 1.00 78.69 112 LEU A C 1
ATOM 833 O O . LEU A 1 112 ? 0.232 0.703 -22.143 1.00 78.69 112 LEU A O 1
ATOM 837 N N . GLU A 1 113 ? 1.892 1.593 -23.364 1.00 82.06 113 GLU A N 1
ATOM 838 C CA . GLU A 1 113 ? 1.728 0.750 -24.550 1.00 82.06 113 GLU A CA 1
ATOM 839 C C . GLU A 1 113 ? 2.994 -0.048 -24.854 1.00 82.06 113 GLU A C 1
ATOM 841 O O . GLU A 1 113 ? 4.059 0.213 -24.303 1.00 82.06 113 GLU A O 1
ATOM 846 N N . LEU A 1 114 ? 2.877 -1.046 -25.731 1.00 80.69 114 LEU A N 1
ATOM 847 C CA . LEU A 1 114 ? 4.015 -1.815 -26.223 1.00 80.69 114 LEU A CA 1
ATOM 848 C C . LEU A 1 114 ? 4.193 -1.599 -27.722 1.00 80.69 114 LEU A C 1
ATOM 850 O O . LEU A 1 114 ? 3.243 -1.790 -28.481 1.00 80.69 114 LEU A O 1
ATOM 854 N N . SER A 1 115 ? 5.411 -1.271 -28.148 1.00 78.56 115 SER A N 1
ATOM 855 C CA . SER A 1 115 ? 5.747 -1.060 -29.561 1.00 78.56 115 SER A CA 1
ATOM 856 C C . SER A 1 115 ? 7.066 -1.724 -29.958 1.00 78.56 115 SER A C 1
ATOM 858 O O . SER A 1 115 ? 7.910 -2.046 -29.123 1.00 78.56 115 SER A O 1
ATOM 860 N N . HIS A 1 116 ? 7.226 -1.949 -31.262 1.00 74.69 116 HIS A N 1
ATOM 861 C CA . HIS A 1 116 ? 8.474 -2.410 -31.869 1.00 74.69 116 HIS A CA 1
ATOM 862 C C . HIS A 1 116 ? 9.488 -1.280 -32.068 1.00 74.69 116 HIS A C 1
ATOM 864 O O . HIS A 1 116 ? 10.679 -1.556 -32.190 1.00 74.69 116 HIS A O 1
ATOM 870 N N . THR A 1 117 ? 9.025 -0.033 -32.148 1.00 71.94 117 THR A N 1
ATOM 871 C CA . THR A 1 117 ? 9.902 1.138 -32.239 1.00 71.94 117 THR A CA 1
ATOM 872 C C . THR A 1 117 ? 10.295 1.597 -30.842 1.00 71.94 117 THR A C 1
ATOM 874 O O . THR A 1 117 ? 9.643 1.224 -29.874 1.00 71.94 117 THR A O 1
ATOM 877 N N . THR A 1 118 ? 11.337 2.410 -30.729 1.00 67.12 118 THR A N 1
ATOM 878 C CA . THR A 1 118 ? 11.674 3.185 -29.528 1.00 67.12 118 THR A CA 1
ATOM 879 C C . THR A 1 118 ? 11.690 4.641 -29.959 1.00 67.12 118 THR A C 1
ATOM 881 O O . THR A 1 118 ? 12.348 4.940 -30.953 1.00 67.12 118 THR A O 1
ATOM 884 N N . ASP A 1 119 ? 10.939 5.509 -29.283 1.00 69.25 119 ASP A N 1
ATOM 885 C CA . ASP A 1 119 ? 11.055 6.952 -29.513 1.00 69.25 119 ASP A CA 1
ATOM 886 C C . ASP A 1 119 ? 11.984 7.519 -28.435 1.00 69.25 119 ASP A C 1
ATOM 888 O O . ASP A 1 119 ? 12.050 6.973 -27.329 1.00 69.25 119 ASP A O 1
ATOM 892 N N . ASP A 1 120 ? 12.712 8.592 -28.747 1.00 64.50 120 ASP A N 1
ATOM 893 C CA . ASP A 1 120 ? 13.704 9.185 -27.833 1.00 64.50 120 ASP A CA 1
ATOM 894 C C . ASP A 1 120 ? 13.077 9.680 -26.510 1.00 64.50 120 ASP A C 1
ATOM 896 O O . ASP A 1 120 ? 13.779 9.869 -25.518 1.00 64.50 120 ASP A O 1
ATOM 900 N N . ASP A 1 121 ? 11.749 9.830 -26.466 1.00 69.75 121 ASP A N 1
ATOM 901 C CA . ASP A 1 121 ? 10.981 10.270 -25.297 1.00 69.75 121 ASP A CA 1
ATOM 902 C C . ASP A 1 121 ? 10.510 9.119 -24.376 1.00 69.75 121 ASP A C 1
ATOM 904 O O . ASP A 1 121 ? 10.042 9.367 -23.256 1.00 69.75 121 ASP A O 1
ATOM 908 N N . ASP A 1 122 ? 10.645 7.854 -24.799 1.00 75.56 122 ASP A N 1
ATOM 909 C CA . ASP A 1 122 ? 10.215 6.662 -24.046 1.00 75.56 122 ASP A CA 1
ATOM 910 C C . ASP A 1 122 ? 11.298 6.164 -23.080 1.00 75.56 122 ASP A C 1
ATOM 912 O O . ASP A 1 122 ? 11.710 4.999 -23.072 1.00 75.56 122 ASP A O 1
ATOM 916 N N . VAL A 1 123 ? 11.772 7.088 -22.249 1.00 82.38 123 VAL A N 1
ATOM 917 C CA . VAL A 1 123 ? 12.858 6.860 -21.298 1.00 82.38 123 VAL A CA 1
ATOM 918 C C . VAL A 1 123 ? 12.307 6.817 -19.881 1.00 82.38 123 VAL A C 1
ATOM 920 O O . VAL A 1 123 ? 11.585 7.712 -19.430 1.00 82.38 123 VAL A O 1
ATOM 923 N N . PHE A 1 124 ? 12.686 5.772 -19.153 1.00 85.25 124 PHE A N 1
ATOM 924 C CA . PHE A 1 124 ? 12.422 5.638 -17.728 1.00 85.25 124 PHE A CA 1
ATOM 925 C C . PHE A 1 124 ? 13.700 5.933 -16.959 1.00 85.25 124 PHE A C 1
ATOM 927 O O . PHE A 1 124 ? 14.791 5.594 -17.400 1.00 85.25 124 PHE A O 1
ATOM 934 N N . THR A 1 125 ? 13.579 6.532 -15.784 1.00 84.00 125 THR A N 1
ATOM 935 C CA . THR A 1 125 ? 14.695 6.644 -14.847 1.00 84.00 125 THR A CA 1
ATOM 936 C C . THR A 1 125 ? 14.407 5.769 -13.643 1.00 84.00 125 THR A C 1
ATOM 938 O O . THR A 1 125 ? 13.292 5.737 -13.119 1.00 84.00 125 THR A O 1
ATOM 941 N N . LEU A 1 126 ? 15.415 5.015 -13.217 1.00 80.94 126 LEU A N 1
ATOM 942 C CA . LEU A 1 126 ? 15.334 4.249 -11.981 1.00 80.94 126 LEU A CA 1
ATOM 943 C C . LEU A 1 126 ? 15.807 5.138 -10.843 1.00 80.94 126 LEU A C 1
ATOM 945 O O . LEU A 1 126 ? 16.995 5.447 -10.750 1.00 80.94 126 LEU A O 1
ATOM 949 N N . ASP A 1 127 ? 14.876 5.555 -9.995 1.00 81.62 127 ASP A N 1
ATOM 950 C CA . ASP A 1 127 ? 15.206 6.272 -8.772 1.00 81.62 127 ASP A CA 1
ATOM 951 C C . ASP A 1 127 ? 15.181 5.315 -7.581 1.00 81.62 127 ASP A C 1
ATOM 953 O O . ASP A 1 127 ? 14.226 4.553 -7.395 1.00 81.62 127 ASP A O 1
ATOM 957 N N . ILE A 1 128 ? 16.259 5.318 -6.799 1.00 77.06 128 ILE A N 1
ATOM 958 C CA . ILE A 1 128 ? 16.357 4.513 -5.586 1.00 77.06 128 ILE A CA 1
ATOM 959 C C . ILE A 1 128 ? 15.847 5.387 -4.436 1.00 77.06 128 ILE A C 1
ATOM 961 O O . ILE A 1 128 ? 16.518 6.359 -4.078 1.00 77.06 128 ILE A O 1
ATOM 965 N N . PRO A 1 129 ? 14.682 5.065 -3.842 1.00 75.06 129 PRO A N 1
ATOM 966 C CA . PRO A 1 129 ? 14.123 5.869 -2.764 1.00 75.06 129 PRO A CA 1
ATOM 967 C C . PRO A 1 129 ? 15.088 5.928 -1.577 1.00 75.06 129 PRO A C 1
ATOM 969 O O . PRO A 1 129 ? 15.843 4.985 -1.314 1.00 75.06 129 PRO A O 1
ATOM 972 N N . LY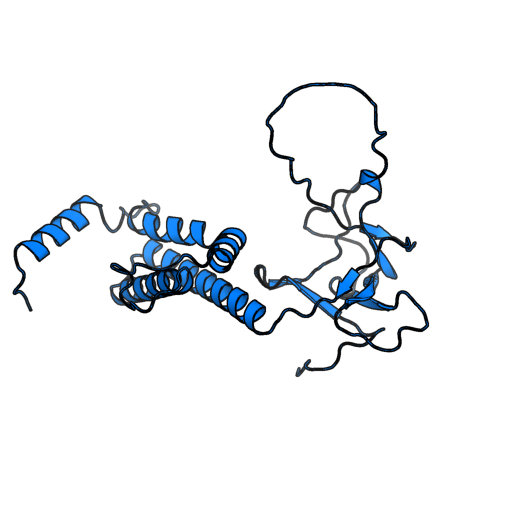S A 1 130 ? 15.057 7.037 -0.831 1.00 79.62 130 LYS A N 1
ATOM 973 C CA . LYS A 1 130 ? 15.878 7.171 0.378 1.00 79.62 130 LYS A CA 1
ATOM 974 C C . LYS A 1 130 ? 15.417 6.134 1.401 1.00 79.62 130 LYS A C 1
ATOM 976 O O . LYS A 1 130 ? 14.239 5.785 1.446 1.00 79.62 130 LYS A O 1
ATOM 981 N N . SER A 1 131 ? 16.326 5.669 2.258 1.00 72.31 131 SER A N 1
ATOM 982 C CA . SER A 1 131 ? 16.032 4.590 3.215 1.00 72.31 131 SER A CA 1
ATOM 983 C C . SER A 1 131 ? 14.792 4.859 4.081 1.00 72.31 131 SER A C 1
ATOM 985 O O . SER A 1 131 ? 14.001 3.948 4.285 1.00 72.31 131 SER A O 1
ATOM 987 N N . GLY A 1 132 ? 14.572 6.109 4.507 1.00 77.94 132 GLY A N 1
ATOM 988 C CA . GLY A 1 132 ? 13.393 6.485 5.300 1.00 77.94 132 GLY A CA 1
ATOM 989 C C . GLY A 1 132 ? 12.067 6.458 4.530 1.00 77.94 132 GLY A C 1
ATOM 990 O O . GLY A 1 132 ? 11.025 6.204 5.123 1.00 77.94 132 GLY A O 1
ATOM 991 N N . ASP A 1 133 ? 12.087 6.645 3.209 1.00 82.12 133 ASP A N 1
ATOM 992 C CA . ASP A 1 133 ? 10.865 6.674 2.394 1.00 82.12 133 ASP A CA 1
ATOM 993 C C . ASP A 1 133 ? 10.225 5.278 2.312 1.00 82.12 133 ASP A C 1
ATOM 995 O O . ASP A 1 133 ? 9.004 5.126 2.325 1.00 82.12 133 ASP A O 1
ATOM 999 N N . LEU A 1 134 ? 11.062 4.238 2.265 1.00 84.88 134 LEU A N 1
ATOM 1000 C CA . LEU A 1 134 ? 10.625 2.842 2.295 1.00 84.88 134 LEU A CA 1
ATOM 1001 C C . LEU A 1 134 ? 10.028 2.459 3.653 1.00 84.88 134 LEU A C 1
ATOM 1003 O O . LEU A 1 134 ? 9.043 1.721 3.690 1.00 84.88 134 LEU A O 1
ATOM 1007 N N . ASP A 1 135 ? 10.591 2.969 4.750 1.00 88.69 135 ASP A N 1
ATOM 1008 C CA . ASP A 1 135 ? 10.082 2.717 6.101 1.00 88.69 135 ASP A CA 1
ATOM 1009 C C . ASP A 1 135 ? 8.680 3.313 6.291 1.00 88.69 135 ASP A C 1
ATOM 1011 O O . ASP A 1 135 ? 7.804 2.660 6.863 1.00 88.69 135 ASP A O 1
ATOM 1015 N N . GLU A 1 136 ? 8.439 4.514 5.753 1.00 90.69 136 GLU A N 1
ATOM 1016 C CA . GLU A 1 136 ? 7.122 5.162 5.744 1.00 90.69 136 GLU A CA 1
ATOM 1017 C C . GLU A 1 136 ? 6.079 4.317 4.988 1.00 90.69 136 GLU A C 1
ATOM 1019 O O . GLU A 1 136 ? 5.000 4.027 5.514 1.00 90.69 136 GLU A O 1
ATOM 1024 N N . VAL A 1 137 ? 6.411 3.850 3.777 1.00 89.62 137 VAL A N 1
ATOM 1025 C CA . VAL A 1 137 ? 5.521 2.982 2.983 1.00 89.62 137 VAL A CA 1
ATOM 1026 C C . VAL A 1 137 ? 5.268 1.659 3.703 1.00 89.62 137 VAL A C 1
ATOM 1028 O O . VAL A 1 137 ? 4.130 1.196 3.776 1.00 89.62 137 VAL A O 1
ATOM 1031 N N . HIS A 1 138 ? 6.306 1.047 4.276 1.00 90.88 138 HIS A N 1
ATOM 1032 C CA . HIS A 1 138 ? 6.178 -0.211 5.011 1.00 90.88 138 HIS A CA 1
ATOM 1033 C C . HIS A 1 138 ? 5.302 -0.068 6.255 1.00 90.88 138 HIS A C 1
ATOM 1035 O O . HIS A 1 138 ? 4.492 -0.950 6.549 1.00 90.88 138 HIS A O 1
ATOM 1041 N N . PHE A 1 139 ? 5.423 1.051 6.971 1.00 94.00 139 PHE A N 1
ATOM 1042 C CA . PHE A 1 139 ? 4.530 1.379 8.075 1.00 94.00 139 PHE A CA 1
ATOM 1043 C C . PHE A 1 139 ? 3.073 1.430 7.602 1.00 94.00 139 PHE A C 1
ATOM 1045 O O . PHE A 1 139 ? 2.222 0.746 8.172 1.00 94.00 139 PHE A O 1
ATOM 1052 N N . ALA A 1 140 ? 2.789 2.167 6.525 1.00 93.69 140 ALA A N 1
ATOM 1053 C CA . ALA A 1 140 ? 1.440 2.276 5.983 1.00 93.69 140 ALA A CA 1
ATOM 1054 C C . ALA A 1 140 ? 0.870 0.912 5.542 1.00 93.69 140 ALA A C 1
ATOM 1056 O O . ALA A 1 140 ? -0.281 0.605 5.858 1.00 93.69 140 ALA A O 1
ATOM 1057 N N . LEU A 1 141 ? 1.673 0.047 4.907 1.00 92.44 141 LEU A N 1
ATOM 1058 C CA . LEU A 1 141 ? 1.256 -1.318 4.550 1.00 92.44 141 LEU A CA 1
ATOM 1059 C C . LEU A 1 141 ? 0.892 -2.157 5.778 1.00 92.44 141 LEU A C 1
ATOM 1061 O O . LEU A 1 141 ? -0.165 -2.788 5.796 1.00 92.44 141 LEU A O 1
ATOM 1065 N N . LYS A 1 142 ? 1.709 -2.114 6.836 1.00 94.69 142 LYS A N 1
ATOM 1066 C CA . LYS A 1 142 ? 1.392 -2.804 8.097 1.00 94.69 142 LYS A CA 1
ATOM 1067 C C . LYS A 1 142 ? 0.099 -2.295 8.723 1.00 94.69 142 LYS A C 1
ATOM 1069 O O . LYS A 1 142 ? -0.660 -3.083 9.283 1.00 94.69 142 LYS A O 1
ATOM 1074 N N . MET A 1 143 ? -0.163 -0.990 8.644 1.00 95.56 143 MET A N 1
ATOM 1075 C CA . MET A 1 143 ? -1.408 -0.414 9.155 1.00 95.56 143 MET A CA 1
ATOM 1076 C C . MET A 1 143 ? -2.619 -0.870 8.343 1.00 95.56 143 MET A C 1
ATOM 1078 O O . MET A 1 143 ? -3.650 -1.170 8.936 1.00 95.56 143 MET A O 1
ATOM 1082 N N . ILE A 1 144 ? -2.500 -0.998 7.018 1.00 94.31 144 ILE A N 1
ATOM 1083 C CA . ILE A 1 144 ? -3.562 -1.567 6.173 1.00 94.31 144 ILE A CA 1
ATOM 1084 C C . ILE A 1 144 ? -3.885 -2.997 6.599 1.00 94.31 144 ILE A C 1
ATOM 1086 O O . ILE A 1 144 ? -5.056 -3.316 6.811 1.00 94.31 144 ILE A O 1
ATOM 1090 N N . GLU A 1 145 ? -2.870 -3.849 6.755 1.00 94.12 145 GLU A N 1
ATOM 1091 C CA . GLU A 1 145 ? -3.053 -5.236 7.196 1.00 94.12 145 GLU A CA 1
ATOM 1092 C C . GLU A 1 145 ? -3.732 -5.296 8.571 1.00 94.12 145 GLU A C 1
ATOM 1094 O O . GLU A 1 145 ? -4.737 -5.990 8.745 1.00 94.12 145 GLU A O 1
ATOM 1099 N N . ALA A 1 146 ? -3.233 -4.513 9.532 1.00 95.88 146 ALA A N 1
ATOM 1100 C CA . ALA A 1 146 ? -3.752 -4.488 10.894 1.00 95.88 146 ALA A CA 1
ATOM 1101 C C . ALA A 1 146 ? -5.189 -3.946 10.971 1.00 95.88 146 ALA A C 1
ATOM 1103 O O . ALA A 1 146 ? -6.037 -4.542 11.635 1.00 95.88 146 ALA A O 1
ATOM 1104 N N . LEU A 1 147 ? -5.496 -2.852 10.267 1.00 96.25 147 LEU A N 1
ATOM 1105 C CA . LEU A 1 147 ? -6.848 -2.293 10.204 1.00 96.25 147 LEU A CA 1
ATOM 1106 C C . LEU A 1 147 ? -7.818 -3.252 9.520 1.00 96.25 147 LEU A C 1
ATOM 1108 O O . LEU A 1 147 ? -8.934 -3.421 10.001 1.00 96.25 147 LEU A O 1
ATOM 1112 N N . THR A 1 148 ? -7.401 -3.904 8.433 1.00 94.81 148 THR A N 1
ATOM 1113 C CA . THR A 1 148 ? -8.234 -4.890 7.729 1.00 94.81 148 THR A CA 1
ATOM 1114 C C . THR A 1 148 ? -8.586 -6.059 8.649 1.00 94.81 148 THR A C 1
ATOM 1116 O O . THR A 1 148 ? -9.747 -6.468 8.703 1.00 94.81 148 THR A O 1
ATOM 1119 N N . ALA A 1 149 ? -7.617 -6.549 9.428 1.00 94.56 149 ALA A N 1
ATOM 1120 C CA . ALA A 1 149 ? -7.858 -7.570 10.443 1.00 94.56 149 ALA A CA 1
ATOM 1121 C C . ALA A 1 149 ? -8.833 -7.080 11.528 1.00 94.56 149 ALA A C 1
ATOM 1123 O O . ALA A 1 149 ? -9.811 -7.763 11.821 1.00 94.56 149 ALA A O 1
ATOM 1124 N N . CYS A 1 150 ? -8.638 -5.864 12.052 1.00 94.69 150 CYS A N 1
ATOM 1125 C CA . CYS A 1 150 ? -9.541 -5.284 13.050 1.00 94.69 150 CYS A CA 1
ATOM 1126 C C . CYS A 1 150 ? -10.973 -5.143 12.507 1.00 94.69 150 CYS A C 1
ATOM 1128 O O . CYS A 1 150 ? -11.930 -5.498 13.186 1.00 94.69 150 CYS A O 1
ATOM 1130 N N . VAL A 1 151 ? -11.144 -4.670 11.269 1.00 92.69 151 VAL A N 1
ATOM 1131 C CA . VAL A 1 151 ? -12.464 -4.563 10.626 1.00 92.69 151 VAL A CA 1
ATOM 1132 C C . VAL A 1 151 ? -13.154 -5.927 10.577 1.00 92.69 151 VAL A C 1
ATOM 1134 O O . VAL A 1 151 ? -14.333 -6.027 10.920 1.00 92.69 151 VAL A O 1
ATOM 1137 N N . ALA A 1 152 ? -12.429 -6.979 10.190 1.00 91.44 152 ALA A N 1
ATOM 1138 C CA . ALA A 1 152 ? -12.964 -8.336 10.174 1.00 91.44 152 ALA A CA 1
ATOM 1139 C C . ALA A 1 152 ? -13.338 -8.822 11.586 1.00 91.44 152 ALA A C 1
ATOM 1141 O O . ALA A 1 152 ? -14.388 -9.441 11.762 1.00 91.44 152 ALA A O 1
ATOM 1142 N N . ASP A 1 153 ? -12.530 -8.511 12.600 1.00 91.25 153 ASP A N 1
ATOM 1143 C CA . ASP A 1 153 ? -12.817 -8.866 13.992 1.00 91.25 153 ASP A CA 1
ATOM 1144 C C . ASP A 1 153 ? -14.120 -8.223 14.486 1.00 91.25 153 ASP A C 1
ATOM 1146 O O . ASP A 1 153 ? -14.985 -8.905 15.038 1.00 91.25 153 ASP A O 1
ATOM 1150 N N . PHE A 1 154 ? -14.313 -6.927 14.233 1.00 89.00 154 PHE A N 1
ATOM 1151 C CA . PHE A 1 154 ? -15.526 -6.217 14.644 1.00 89.00 154 PHE A CA 1
ATOM 1152 C C . PHE A 1 154 ? -16.777 -6.695 13.906 1.00 89.00 154 PHE A C 1
ATOM 1154 O O . PHE A 1 154 ? -17.831 -6.833 14.528 1.00 89.00 154 PHE A O 1
ATOM 1161 N N . GLN A 1 155 ? -16.666 -7.030 12.618 1.00 85.94 155 GLN A N 1
ATOM 1162 C CA . GLN A 1 155 ? -17.775 -7.613 11.853 1.00 85.94 155 GLN A CA 1
ATOM 1163 C C . GLN A 1 155 ? -18.232 -8.974 12.402 1.00 85.94 155 GLN A C 1
ATOM 1165 O O . GLN A 1 155 ? -19.391 -9.350 12.222 1.00 85.94 155 GLN A O 1
ATOM 1170 N N . ASN A 1 156 ? -17.345 -9.699 13.087 1.00 84.88 156 ASN A N 1
ATOM 1171 C CA . ASN A 1 156 ? -17.626 -11.011 13.669 1.00 84.88 156 ASN A CA 1
ATOM 1172 C C . ASN A 1 156 ? -17.974 -10.966 15.168 1.00 84.8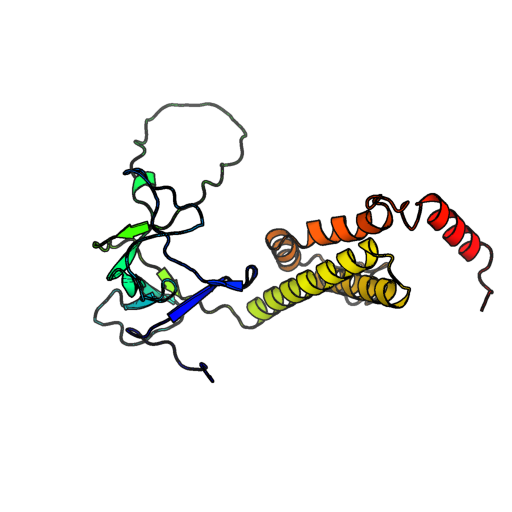8 156 ASN A C 1
ATOM 1174 O O . ASN A 1 156 ? -18.248 -12.014 15.755 1.00 84.88 156 ASN A O 1
ATOM 1178 N N . GLY A 1 157 ? -18.020 -9.774 15.772 1.00 83.06 157 GLY A N 1
ATOM 1179 C CA . GLY A 1 157 ? -18.200 -9.588 17.211 1.00 83.06 157 GLY A CA 1
ATOM 1180 C C . GLY A 1 157 ? -16.863 -9.625 17.948 1.00 83.06 157 GLY A C 1
ATOM 1181 O O . GLY A 1 157 ? -16.478 -10.654 18.503 1.00 83.06 157 GLY A O 1
ATOM 1182 N N . ALA A 1 158 ? -16.163 -8.488 17.947 1.00 86.44 158 ALA A N 1
ATOM 1183 C CA . ALA A 1 158 ? -14.833 -8.362 18.531 1.00 86.44 158 ALA A CA 1
ATOM 1184 C C . ALA A 1 158 ? -14.816 -8.659 20.041 1.00 86.44 158 ALA A C 1
ATOM 1186 O O . ALA A 1 158 ? -15.645 -8.189 20.818 1.00 86.44 158 ALA A O 1
ATOM 1187 N N . THR A 1 159 ? -13.804 -9.406 20.464 1.00 89.19 159 THR A N 1
ATOM 1188 C CA . THR A 1 159 ? -13.439 -9.627 21.865 1.00 89.19 159 THR A CA 1
ATOM 1189 C C . THR A 1 159 ? -12.677 -8.426 22.430 1.00 89.19 159 THR A C 1
ATOM 1191 O O . THR A 1 159 ? -12.083 -7.647 21.685 1.00 89.19 159 THR A O 1
ATOM 1194 N N . LEU A 1 160 ? -12.581 -8.321 23.761 1.00 87.31 160 LEU A N 1
ATOM 1195 C CA . LEU A 1 160 ? -11.790 -7.275 24.428 1.00 87.31 160 LEU A CA 1
ATOM 1196 C C . LEU A 1 160 ? -10.342 -7.206 23.914 1.00 87.31 160 LEU A C 1
ATOM 1198 O O . LEU A 1 160 ? -9.813 -6.124 23.681 1.00 87.31 160 LEU A O 1
ATOM 1202 N N . LYS A 1 161 ? -9.706 -8.360 23.678 1.00 92.00 161 LYS A N 1
ATOM 1203 C CA . LYS A 1 161 ? -8.341 -8.419 23.140 1.00 92.00 161 LYS A CA 1
ATOM 1204 C C . LYS A 1 161 ? -8.239 -7.767 21.755 1.00 92.00 161 LYS A C 1
ATOM 1206 O O . LYS A 1 161 ? -7.261 -7.080 21.483 1.00 92.00 161 LYS A O 1
ATOM 1211 N N . GLN A 1 162 ? -9.233 -7.981 20.894 1.00 92.38 162 GLN A N 1
ATOM 1212 C CA . GLN A 1 162 ? -9.277 -7.397 19.549 1.00 92.38 162 GLN A CA 1
ATOM 1213 C C . GLN A 1 162 ? -9.577 -5.893 19.604 1.00 92.38 162 GLN A C 1
ATOM 1215 O O . GLN A 1 162 ? -8.980 -5.126 18.855 1.00 92.38 162 GLN A O 1
ATOM 1220 N N . ILE A 1 163 ? -10.412 -5.452 20.550 1.00 90.44 163 ILE A N 1
ATOM 1221 C CA . ILE A 1 163 ? -10.655 -4.024 20.808 1.00 90.44 163 ILE A CA 1
ATOM 1222 C C . ILE A 1 163 ? -9.353 -3.321 21.228 1.00 90.44 163 ILE A C 1
ATOM 1224 O O . ILE A 1 163 ? -9.003 -2.288 20.661 1.00 90.44 163 ILE A O 1
ATOM 1228 N N . LEU A 1 164 ? -8.590 -3.905 22.158 1.00 92.00 164 LEU A N 1
ATOM 1229 C CA . LEU A 1 164 ? -7.295 -3.360 22.588 1.00 92.00 164 LEU A CA 1
ATOM 1230 C C . LEU A 1 164 ? -6.255 -3.358 21.456 1.00 92.00 164 LEU A C 1
ATOM 1232 O O . LEU A 1 164 ? -5.457 -2.428 21.344 1.00 92.00 164 LEU A O 1
ATOM 1236 N N . ALA A 1 165 ? -6.274 -4.371 20.585 1.00 93.12 165 ALA A N 1
ATOM 1237 C CA . ALA A 1 165 ? -5.424 -4.393 19.398 1.00 93.12 165 ALA A CA 1
ATOM 1238 C C . ALA A 1 165 ? -5.776 -3.246 18.435 1.00 93.12 165 ALA A C 1
ATOM 1240 O O . ALA A 1 165 ? -4.884 -2.517 18.002 1.00 9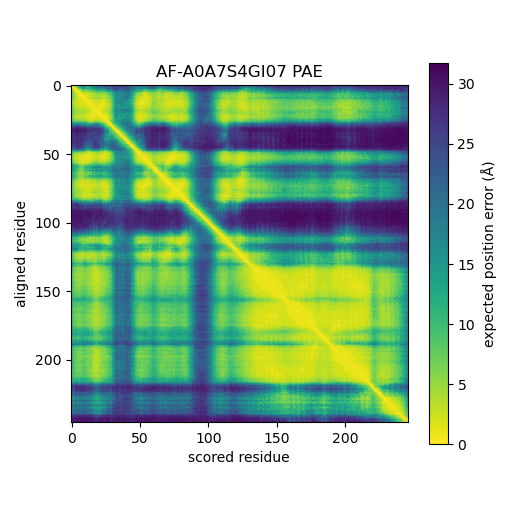3.12 165 ALA A O 1
ATOM 1241 N N . ALA A 1 166 ? -7.066 -3.027 18.164 1.00 94.62 166 ALA A N 1
ATOM 1242 C CA . ALA A 1 166 ? -7.531 -1.915 17.340 1.00 94.62 166 ALA A CA 1
ATOM 1243 C C . ALA A 1 166 ? -7.146 -0.554 17.940 1.00 94.62 166 ALA A C 1
ATOM 1245 O O . ALA A 1 166 ? -6.685 0.328 17.216 1.00 94.62 166 ALA A O 1
ATOM 1246 N N . GLN A 1 167 ? -7.249 -0.401 19.264 1.00 94.75 167 GLN A N 1
ATOM 1247 C CA . GLN A 1 167 ? -6.781 0.793 19.966 1.00 94.75 167 GLN A CA 1
ATOM 1248 C C . GLN A 1 167 ? -5.283 1.029 19.728 1.00 94.75 167 GLN A C 1
ATOM 1250 O O . GLN A 1 167 ? -4.901 2.126 19.335 1.00 94.75 167 GLN A O 1
ATOM 1255 N N . SER A 1 168 ? -4.441 0.001 19.876 1.00 95.56 168 SER A N 1
ATOM 1256 C CA . SER A 1 168 ? -2.995 0.108 19.627 1.00 95.56 168 SER A CA 1
ATOM 1257 C C . SER A 1 168 ? -2.665 0.527 18.189 1.00 95.56 168 SER A C 1
ATOM 1259 O O . SER A 1 168 ? -1.704 1.271 17.968 1.00 95.56 168 SER A O 1
ATOM 1261 N N . VAL A 1 169 ? -3.436 0.054 17.205 1.00 96.69 169 VAL A N 1
ATOM 1262 C CA . VAL A 1 169 ? -3.276 0.433 15.792 1.00 96.69 169 VAL A CA 1
ATOM 1263 C C . VAL A 1 169 ? -3.641 1.904 15.589 1.00 96.69 169 VAL A C 1
ATOM 1265 O O . VAL A 1 169 ? -2.861 2.656 15.007 1.00 96.69 169 VAL A O 1
ATOM 1268 N N . LEU A 1 170 ? -4.784 2.344 16.123 1.00 96.06 170 LEU A N 1
ATOM 1269 C CA . LEU A 1 170 ? -5.220 3.740 16.038 1.00 96.06 170 LEU A CA 1
ATOM 1270 C C . LEU A 1 170 ? -4.251 4.691 16.754 1.00 96.06 170 LEU A C 1
ATOM 1272 O O . LEU A 1 170 ? -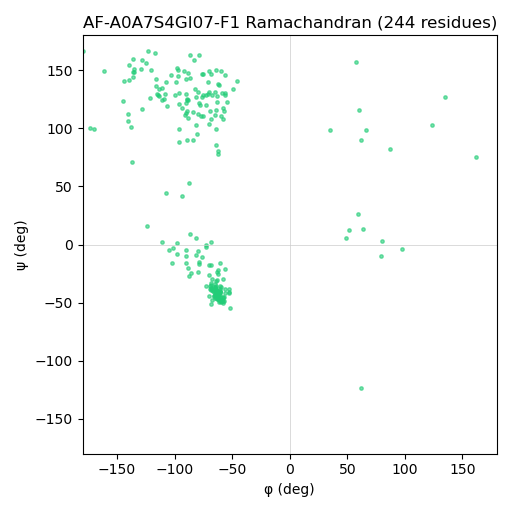3.898 5.729 16.200 1.00 96.06 170 LEU A O 1
ATOM 1276 N N . THR A 1 171 ? -3.750 4.316 17.933 1.00 95.31 171 THR A N 1
ATOM 1277 C CA . THR A 1 171 ? -2.707 5.070 18.643 1.00 95.31 171 THR A CA 1
ATOM 1278 C C . THR A 1 171 ? -1.457 5.215 17.781 1.00 95.31 171 THR A C 1
ATOM 1280 O O . THR A 1 171 ? -0.935 6.317 17.641 1.00 95.31 171 THR A O 1
ATOM 1283 N N . SER A 1 172 ? -1.010 4.132 17.141 1.00 95.88 172 SER A N 1
ATOM 1284 C CA . SER A 1 172 ? 0.170 4.158 16.270 1.00 95.88 172 SER A CA 1
ATOM 1285 C C . SER A 1 172 ? -0.017 5.111 15.082 1.00 95.88 172 SER A C 1
ATOM 1287 O O . SER A 1 172 ? 0.903 5.854 14.752 1.00 95.88 172 SER A O 1
ATOM 1289 N N . LEU A 1 173 ? -1.211 5.151 14.477 1.00 95.81 173 LEU A N 1
ATOM 1290 C CA . LEU A 1 173 ? -1.545 6.098 13.405 1.00 95.81 173 LEU A CA 1
ATOM 1291 C C . LEU A 1 173 ? -1.518 7.557 13.881 1.00 95.81 173 LEU A C 1
ATOM 1293 O O . LEU A 1 173 ? -0.962 8.411 13.191 1.00 95.81 173 LEU A O 1
ATOM 1297 N N . ILE A 1 174 ? -2.076 7.845 15.060 1.00 94.06 174 ILE A N 1
ATOM 1298 C CA . ILE A 1 174 ? -2.083 9.196 15.648 1.00 94.06 174 ILE A CA 1
ATOM 1299 C C . ILE A 1 174 ? -0.649 9.682 15.902 1.00 94.06 174 ILE A C 1
ATOM 1301 O O . ILE A 1 174 ? -0.285 10.793 15.502 1.00 94.06 174 ILE A O 1
ATOM 1305 N N . LEU A 1 175 ? 0.175 8.831 16.523 1.00 94.06 175 LEU A N 1
ATOM 1306 C CA . LEU A 1 175 ? 1.576 9.136 16.811 1.00 94.06 175 LEU A CA 1
ATOM 1307 C C . LEU A 1 175 ? 2.391 9.319 15.527 1.00 94.06 175 LEU A C 1
ATOM 1309 O O . LEU A 1 175 ? 3.238 10.203 15.465 1.00 94.06 175 LEU A O 1
ATOM 1313 N N . TYR A 1 176 ? 2.106 8.533 14.488 1.00 94.62 176 TYR A N 1
ATOM 1314 C CA . TYR A 1 176 ? 2.784 8.636 13.198 1.00 94.62 176 TYR A CA 1
ATOM 1315 C C . TYR A 1 176 ? 2.454 9.937 12.448 1.00 94.62 176 TYR A C 1
ATOM 1317 O O . TYR A 1 176 ? 3.317 10.502 11.782 1.00 94.62 176 TYR A O 1
ATOM 1325 N N . CYS A 1 177 ? 1.227 10.453 12.557 1.00 94.00 177 CYS A N 1
ATOM 1326 C CA . CYS A 1 177 ? 0.777 11.618 11.783 1.00 94.00 177 CYS A CA 1
ATOM 1327 C C . CYS A 1 177 ? 1.234 12.981 12.329 1.00 94.00 177 CYS A C 1
ATOM 1329 O O . CYS A 1 177 ? 0.938 14.011 11.710 1.00 94.00 177 CYS A O 1
ATOM 1331 N N . SER A 1 178 ? 1.893 13.020 13.487 1.00 92.94 178 SER A N 1
ATOM 1332 C CA . SER A 1 178 ? 2.242 14.265 14.171 1.00 92.94 178 SER A CA 1
ATOM 1333 C C . SER A 1 178 ? 3.599 14.174 14.854 1.00 92.94 178 SER A C 1
ATOM 1335 O O . SER A 1 178 ? 3.922 13.165 15.473 1.00 92.94 178 SER A O 1
ATOM 1337 N N . ASP A 1 179 ? 4.372 15.251 14.796 1.00 92.88 179 ASP A N 1
ATOM 1338 C CA . ASP A 1 179 ? 5.587 15.404 15.586 1.00 92.88 179 ASP A CA 1
ATOM 1339 C C . ASP A 1 179 ? 5.231 16.058 16.928 1.00 92.88 179 ASP A C 1
ATOM 1341 O O . ASP A 1 179 ? 4.723 17.182 16.984 1.00 92.88 179 ASP A O 1
ATOM 1345 N N . SER A 1 180 ? 5.412 15.311 18.013 1.00 92.75 180 SER A N 1
ATOM 1346 C CA . SER A 1 180 ? 5.177 15.759 19.386 1.00 92.75 180 SER A CA 1
ATOM 1347 C C . SER A 1 180 ? 5.906 14.852 20.368 1.00 92.75 180 SER A C 1
ATOM 1349 O O . SER A 1 180 ? 6.046 13.644 20.151 1.00 92.75 180 SER A O 1
ATOM 1351 N N . GLN A 1 181 ? 6.315 15.447 21.484 1.00 89.00 181 GLN A N 1
ATOM 1352 C CA . GLN A 1 181 ? 6.917 14.745 22.616 1.00 89.00 181 GLN A CA 1
ATOM 1353 C C . GLN A 1 181 ? 5.866 14.052 23.499 1.00 89.00 181 GLN A C 1
ATOM 1355 O O . GLN A 1 181 ? 6.216 13.183 24.292 1.00 89.00 181 GLN A O 1
ATOM 1360 N N . ASP A 1 182 ? 4.586 14.419 23.371 1.00 90.75 182 ASP A N 1
ATOM 1361 C CA . ASP A 1 182 ? 3.505 13.847 24.176 1.00 90.75 182 ASP A CA 1
ATOM 1362 C C . ASP A 1 182 ? 3.060 12.483 23.639 1.00 90.75 182 ASP A C 1
ATOM 1364 O O . ASP A 1 182 ? 2.482 12.393 22.558 1.00 90.75 182 ASP A O 1
ATOM 1368 N N . LEU A 1 183 ? 3.318 11.415 24.388 1.00 88.56 183 LEU A N 1
ATOM 1369 C CA . LEU A 1 183 ? 2.972 10.050 23.988 1.00 88.56 183 LEU A CA 1
ATOM 1370 C C . LEU A 1 183 ? 1.480 9.723 24.148 1.00 88.56 183 LEU A C 1
ATOM 1372 O O . LEU A 1 183 ? 1.057 8.676 23.656 1.00 88.56 183 LEU A O 1
ATOM 1376 N N . ASP A 1 184 ? 0.691 10.572 24.813 1.00 90.94 184 ASP A N 1
ATOM 1377 C CA . ASP A 1 184 ? -0.745 10.354 24.968 1.00 90.94 184 ASP A CA 1
ATOM 1378 C C . ASP A 1 184 ? -1.494 10.719 23.673 1.00 90.94 184 ASP A C 1
ATOM 1380 O O . ASP A 1 184 ? -1.617 11.901 23.346 1.00 90.94 184 ASP A O 1
ATOM 1384 N N . PRO A 1 185 ? -2.060 9.743 22.934 1.00 90.31 185 PRO A N 1
ATOM 1385 C CA . PRO A 1 185 ? -2.748 10.013 21.674 1.00 90.31 185 PRO A CA 1
ATOM 1386 C C . PRO A 1 185 ? -3.981 10.916 21.821 1.00 90.31 185 PRO A C 1
ATOM 1388 O O . PRO A 1 185 ? -4.394 11.517 20.832 1.00 90.31 185 PRO A O 1
ATOM 1391 N N . MET A 1 186 ? -4.582 11.010 23.011 1.00 89.19 186 MET A N 1
ATOM 1392 C CA . MET A 1 186 ? -5.814 11.777 23.226 1.00 89.19 186 MET A CA 1
ATOM 1393 C C . MET A 1 186 ? -5.556 13.251 23.544 1.00 89.19 186 MET A C 1
ATOM 1395 O O . MET A 1 186 ? -6.402 14.092 23.246 1.00 89.19 186 MET A O 1
ATOM 1399 N N . ASN A 1 187 ? -4.395 13.568 24.121 1.00 87.56 187 ASN A N 1
ATOM 1400 C CA . ASN A 1 187 ? -4.023 14.926 24.535 1.00 87.56 187 ASN A CA 1
ATOM 1401 C C . ASN A 1 187 ? -2.886 15.527 23.691 1.00 87.56 187 ASN A C 1
ATOM 1403 O O . ASN A 1 187 ? -2.486 16.675 23.904 1.00 87.56 187 ASN A O 1
ATOM 1407 N N . ARG A 1 188 ? -2.414 14.784 22.684 1.00 84.12 188 ARG A N 1
ATOM 1408 C CA . ARG A 1 188 ? -1.297 15.172 21.825 1.00 84.12 188 ARG A CA 1
ATOM 1409 C C . ARG A 1 188 ? -1.574 16.478 21.083 1.00 84.12 188 ARG A C 1
ATOM 1411 O O . ARG A 1 188 ? -2.346 16.531 20.127 1.00 84.12 188 ARG A O 1
ATOM 1418 N N . SER A 1 189 ? -0.844 17.524 21.460 1.00 81.62 189 SER A N 1
ATOM 1419 C CA . SER A 1 189 ? -0.671 18.729 20.645 1.00 81.62 189 SER A CA 1
ATOM 1420 C C . SER A 1 189 ? 0.637 18.598 19.861 1.00 81.62 189 SER A C 1
ATOM 1422 O O . SER A 1 189 ? 1.735 18.744 20.395 1.00 81.62 189 SER A O 1
ATOM 1424 N N . GLY A 1 190 ? 0.534 18.203 18.593 1.00 84.81 190 GLY A N 1
ATOM 1425 C CA . GLY A 1 190 ? 1.685 17.979 17.718 1.00 84.81 190 GLY A CA 1
ATOM 1426 C C . GLY A 1 190 ? 1.609 18.776 16.429 1.00 84.81 190 GLY A C 1
ATOM 1427 O O . GLY A 1 190 ? 0.523 19.136 15.974 1.00 84.81 190 GLY A O 1
ATOM 1428 N N . VAL A 1 191 ? 2.768 19.026 15.822 1.00 91.88 191 VAL A N 1
ATOM 1429 C CA . VAL A 1 191 ? 2.835 19.608 14.478 1.00 91.88 191 VAL A CA 1
ATOM 1430 C C . VAL A 1 191 ? 2.496 18.505 13.470 1.00 91.88 191 VAL A C 1
ATOM 1432 O O . VAL A 1 191 ? 3.106 17.435 13.517 1.00 91.88 191 VAL A O 1
ATOM 1435 N N . PRO A 1 192 ? 1.527 18.706 12.564 1.00 92.94 192 PRO A N 1
ATOM 1436 C CA . PRO A 1 192 ? 1.151 17.686 11.593 1.00 92.94 192 PRO A CA 1
ATOM 1437 C C . PRO A 1 192 ? 2.298 17.391 10.620 1.00 92.94 192 PRO A C 1
ATOM 1439 O O . PRO A 1 192 ? 2.864 18.301 10.011 1.00 92.94 192 PRO A O 1
ATOM 1442 N N . ILE A 1 193 ? 2.604 16.106 10.424 1.00 93.19 193 ILE A N 1
ATOM 1443 C CA . ILE A 1 193 ? 3.578 15.658 9.424 1.00 93.19 193 ILE A CA 1
ATOM 1444 C C . ILE A 1 193 ? 2.824 15.424 8.111 1.00 93.19 193 ILE A C 1
ATOM 1446 O O . ILE A 1 193 ? 2.318 14.334 7.849 1.00 93.19 193 ILE A O 1
ATOM 1450 N N . VAL A 1 194 ? 2.730 16.471 7.284 1.00 93.19 194 VAL A N 1
ATOM 1451 C CA . VAL A 1 194 ? 1.910 16.487 6.053 1.00 93.19 194 VAL A CA 1
ATOM 1452 C C . VAL A 1 194 ? 2.219 15.307 5.132 1.00 93.19 194 VAL A C 1
ATOM 1454 O O . VAL A 1 194 ? 1.306 14.669 4.619 1.00 93.19 194 VAL A O 1
ATOM 1457 N N . ARG A 1 195 ? 3.501 14.969 4.967 1.00 90.88 195 ARG A N 1
ATOM 1458 C CA . ARG A 1 195 ? 3.941 13.846 4.131 1.00 90.88 195 ARG A CA 1
ATOM 1459 C C . ARG A 1 195 ? 3.310 12.515 4.559 1.00 90.88 195 ARG A C 1
ATOM 1461 O O . ARG A 1 195 ? 2.770 11.801 3.721 1.00 90.88 195 ARG A O 1
ATOM 1468 N N . HIS A 1 196 ? 3.342 12.208 5.855 1.00 94.12 196 HIS A N 1
ATOM 1469 C CA . HIS A 1 196 ? 2.757 10.985 6.407 1.00 94.12 196 HIS A CA 1
ATOM 1470 C C . HIS A 1 196 ? 1.243 10.949 6.191 1.00 94.12 196 HIS A C 1
ATOM 1472 O O . HIS A 1 196 ? 0.687 9.920 5.819 1.00 94.12 196 HIS A O 1
ATOM 1478 N N . GLN A 1 197 ? 0.573 12.086 6.381 1.00 93.19 197 GLN A N 1
ATOM 1479 C CA . GLN A 1 197 ? -0.873 12.189 6.191 1.00 93.19 197 GLN A CA 1
ATOM 1480 C C . GLN A 1 197 ? -1.268 11.970 4.727 1.00 93.19 197 GLN A C 1
ATOM 1482 O O . GLN A 1 197 ? -2.198 11.212 4.461 1.00 93.19 197 GLN A O 1
ATOM 1487 N N . MET A 1 198 ? -0.528 12.563 3.784 1.00 92.44 198 MET A N 1
ATOM 1488 C CA . MET A 1 198 ? -0.739 12.349 2.350 1.00 92.44 198 MET A CA 1
ATOM 1489 C C . MET A 1 198 ? -0.516 10.887 1.957 1.00 92.44 198 MET A C 1
ATOM 1491 O O . MET A 1 198 ? -1.371 10.309 1.298 1.00 92.44 198 MET A O 1
ATOM 1495 N N . LEU A 1 199 ? 0.548 10.246 2.450 1.00 92.06 199 LEU A N 1
ATOM 1496 C CA . LEU A 1 199 ? 0.799 8.826 2.189 1.00 92.06 199 LEU A CA 1
ATOM 1497 C C . LEU A 1 199 ? -0.367 7.934 2.653 1.00 92.06 199 LEU A C 1
ATOM 1499 O O . LEU A 1 199 ? -0.808 7.044 1.927 1.00 92.06 199 LEU A O 1
ATOM 1503 N N . LEU A 1 200 ? -0.901 8.174 3.855 1.00 93.62 200 LEU A N 1
ATOM 1504 C CA . LEU A 1 200 ? -2.049 7.422 4.373 1.00 93.62 200 LEU A CA 1
ATOM 1505 C C . LEU A 1 200 ? -3.343 7.699 3.587 1.00 93.62 200 LEU A C 1
ATOM 1507 O O . LEU A 1 200 ? -4.211 6.822 3.502 1.00 93.62 200 LEU A O 1
ATOM 1511 N N . LEU A 1 201 ? -3.491 8.896 3.012 1.00 92.25 201 LEU A N 1
ATOM 1512 C CA . LEU A 1 201 ? -4.589 9.219 2.100 1.00 92.25 201 LEU A CA 1
ATOM 1513 C C . LEU A 1 201 ? -4.449 8.449 0.783 1.00 92.25 201 LEU A C 1
ATOM 1515 O O . LEU A 1 201 ? -5.384 7.736 0.417 1.00 92.25 201 LEU A O 1
ATOM 1519 N N . ASP A 1 202 ? -3.279 8.514 0.148 1.00 89.75 202 ASP A N 1
ATOM 1520 C CA . ASP A 1 202 ? -2.975 7.858 -1.130 1.00 89.75 202 ASP A CA 1
ATOM 1521 C C . ASP A 1 202 ? -3.121 6.334 -1.041 1.00 89.75 202 ASP A C 1
ATOM 1523 O O . ASP A 1 202 ? -3.605 5.676 -1.961 1.00 89.75 202 ASP A O 1
ATOM 1527 N N . MET A 1 203 ? -2.764 5.761 0.109 1.00 89.62 203 MET A N 1
ATOM 1528 C CA . MET A 1 203 ? -2.898 4.330 0.386 1.00 89.62 203 MET A CA 1
ATOM 1529 C C . MET A 1 203 ? -4.273 3.932 0.948 1.00 89.62 203 MET A C 1
ATOM 1531 O O . MET A 1 203 ? -4.474 2.790 1.360 1.00 89.62 203 MET A O 1
ATOM 1535 N N . ASN A 1 204 ? -5.234 4.859 0.955 1.00 91.50 204 ASN A N 1
ATOM 1536 C CA . ASN A 1 204 ? -6.623 4.643 1.362 1.00 91.50 204 ASN A CA 1
ATOM 1537 C C . ASN A 1 204 ? -6.817 4.155 2.816 1.00 91.50 204 ASN A C 1
ATOM 1539 O O . ASN A 1 204 ? -7.826 3.531 3.157 1.00 91.50 204 ASN A O 1
ATOM 1543 N N . VAL A 1 205 ? -5.870 4.463 3.706 1.00 93.94 205 VAL A N 1
ATOM 1544 C CA . VAL A 1 205 ? -5.922 4.072 5.125 1.00 93.94 205 VAL A CA 1
ATOM 1545 C C . VAL A 1 205 ? -7.092 4.749 5.839 1.00 93.94 205 VAL A C 1
ATOM 1547 O O . VAL A 1 205 ? -7.774 4.128 6.651 1.00 93.94 205 VAL A O 1
ATOM 1550 N N . HIS A 1 206 ? -7.387 6.002 5.494 1.00 93.31 206 HIS A N 1
ATOM 1551 C CA . HIS A 1 206 ? -8.510 6.761 6.049 1.00 93.31 206 HIS A CA 1
ATOM 1552 C C . HIS A 1 206 ? -9.865 6.051 5.857 1.00 93.31 206 HIS A C 1
ATOM 1554 O O . HIS A 1 206 ? -10.663 5.982 6.793 1.00 93.31 206 HIS A O 1
ATOM 1560 N N . SER A 1 207 ? -10.111 5.454 4.687 1.00 94.19 207 SER A N 1
ATOM 1561 C CA . SER A 1 207 ? -11.338 4.692 4.426 1.00 94.19 207 SER A CA 1
ATOM 1562 C C . SER A 1 207 ? -11.434 3.440 5.296 1.00 94.19 207 SER A C 1
ATOM 1564 O O . SER A 1 207 ? -12.523 3.097 5.764 1.00 94.19 207 SER A O 1
ATOM 1566 N N . LEU A 1 208 ? -10.308 2.771 5.567 1.00 94.62 208 LEU A N 1
ATOM 1567 C CA . LEU A 1 208 ? -10.264 1.635 6.491 1.00 94.62 208 LEU A CA 1
ATOM 1568 C C . LEU A 1 208 ? -10.550 2.068 7.930 1.00 94.62 208 LEU A C 1
ATOM 1570 O O . LEU A 1 208 ? -11.303 1.386 8.617 1.00 94.62 208 LEU A O 1
ATOM 1574 N N . VAL A 1 209 ? -10.030 3.219 8.368 1.00 95.94 209 VAL A N 1
ATOM 1575 C CA . VAL A 1 209 ? -10.342 3.784 9.692 1.00 95.94 209 VAL A CA 1
ATOM 1576 C C . VAL A 1 209 ? -11.837 4.087 9.815 1.00 95.94 209 VAL A C 1
ATOM 1578 O O . VAL A 1 209 ? -12.468 3.671 10.784 1.00 95.94 209 VAL A O 1
ATOM 1581 N N . ILE A 1 210 ? -12.443 4.734 8.817 1.00 94.31 210 ILE A N 1
ATOM 1582 C CA . ILE A 1 210 ? -13.893 5.002 8.804 1.00 94.31 210 ILE A CA 1
ATOM 1583 C C . ILE A 1 210 ? -14.692 3.689 8.826 1.00 94.31 210 ILE A C 1
ATOM 1585 O O . ILE A 1 210 ? -15.690 3.561 9.542 1.00 94.31 210 ILE A O 1
ATOM 1589 N N . THR A 1 211 ? -14.245 2.686 8.070 1.00 94.25 211 THR A N 1
ATOM 1590 C CA . THR A 1 211 ? -14.873 1.359 8.048 1.00 94.25 211 THR A CA 1
ATOM 1591 C C . THR A 1 211 ? -14.768 0.675 9.409 1.00 94.25 211 THR A C 1
ATOM 1593 O O . THR A 1 211 ? -15.751 0.114 9.884 1.00 94.25 211 THR A O 1
ATOM 1596 N N . LEU A 1 212 ? -13.616 0.769 10.074 1.00 93.81 212 LEU A N 1
ATOM 1597 C CA . LEU A 1 212 ? -13.407 0.241 11.418 1.00 93.81 212 LEU A CA 1
ATOM 1598 C C . LEU A 1 212 ? -14.344 0.909 12.424 1.00 93.81 212 LEU A C 1
ATOM 1600 O O . LEU A 1 212 ? -15.041 0.200 13.140 1.00 93.81 212 LEU A O 1
ATOM 1604 N N . LEU A 1 213 ? -14.424 2.243 12.429 1.00 91.00 213 LEU A N 1
ATOM 1605 C CA . LEU A 1 213 ? -15.274 3.007 13.352 1.00 91.00 213 LEU A CA 1
ATOM 1606 C C . LEU A 1 213 ? -16.771 2.744 13.147 1.00 91.00 213 LEU A C 1
ATOM 1608 O O . LEU A 1 213 ? -17.543 2.794 14.099 1.00 91.00 213 LEU A O 1
ATOM 1612 N N . SER A 1 214 ? -17.189 2.457 11.915 1.00 90.12 214 SER A N 1
ATOM 1613 C CA . SER A 1 214 ? -18.589 2.153 11.593 1.00 90.12 214 SER A CA 1
ATOM 1614 C C . SER A 1 214 ? -18.946 0.670 11.735 1.00 90.12 214 SER A C 1
ATOM 1616 O O . SER A 1 214 ? -20.122 0.343 11.899 1.00 90.12 214 SER A O 1
ATOM 1618 N N . SER A 1 215 ? -17.961 -0.232 11.710 1.00 88.50 215 SER A N 1
ATOM 1619 C CA . SER A 1 215 ? -18.178 -1.683 11.775 1.00 88.50 215 SER A CA 1
ATOM 1620 C C . SER A 1 215 ? -18.967 -2.192 12.995 1.00 88.50 215 SER A C 1
ATOM 1622 O O . SER A 1 215 ? -19.817 -3.056 12.779 1.00 88.50 215 SER A O 1
ATOM 1624 N N . PRO A 1 216 ? -18.815 -1.661 14.231 1.00 83.81 216 PRO A N 1
ATOM 1625 C CA . PRO A 1 216 ? -19.553 -2.159 15.394 1.00 83.81 216 PRO A CA 1
ATOM 1626 C C . PRO A 1 216 ? -21.048 -1.819 15.339 1.00 83.81 216 PRO A C 1
ATOM 1628 O O . PRO A 1 216 ? -21.843 -2.414 16.060 1.00 83.81 216 PRO A O 1
ATOM 1631 N N . PHE A 1 217 ? -21.425 -0.850 14.501 1.00 83.62 217 PHE A N 1
ATOM 1632 C CA . PHE A 1 217 ? -22.786 -0.323 14.390 1.00 83.62 217 PHE A CA 1
ATOM 1633 C C . PHE A 1 217 ? -23.513 -0.818 13.142 1.00 83.62 217 PHE A C 1
ATOM 1635 O O . PHE A 1 217 ? -24.685 -0.501 12.941 1.00 83.62 217 PHE A O 1
ATOM 1642 N N . ARG A 1 218 ? -22.828 -1.564 12.270 1.00 78.69 218 ARG A N 1
ATOM 1643 C CA . ARG A 1 218 ? -23.445 -2.120 11.070 1.00 78.69 218 ARG A CA 1
ATOM 1644 C C . ARG A 1 218 ? -24.239 -3.371 11.414 1.00 78.69 218 ARG A C 1
ATOM 1646 O O . ARG A 1 218 ? -23.734 -4.298 12.040 1.00 78.69 218 ARG A O 1
ATOM 1653 N N . GLU A 1 219 ? -25.471 -3.415 10.924 1.00 66.31 219 GLU A N 1
ATOM 1654 C CA . GLU A 1 219 ? -26.256 -4.643 10.873 1.00 66.31 219 GLU A CA 1
ATOM 1655 C C . GLU A 1 219 ? -25.609 -5.582 9.846 1.00 66.31 219 GLU A C 1
ATOM 1657 O O . GLU A 1 219 ? -25.618 -5.323 8.641 1.00 66.31 219 GLU A O 1
ATOM 1662 N N . SER A 1 220 ? -24.976 -6.652 10.325 1.00 58.09 220 SER A N 1
ATOM 1663 C CA . SER A 1 220 ? -24.367 -7.668 9.467 1.00 58.09 220 SER A CA 1
ATOM 1664 C C . SER A 1 220 ? -25.346 -8.832 9.302 1.00 58.09 220 SER A C 1
ATOM 1666 O O . SER A 1 220 ? -25.362 -9.787 10.083 1.00 58.09 220 SER A O 1
ATOM 1668 N N . GLY A 1 221 ? -26.218 -8.733 8.295 1.00 64.19 221 GLY A N 1
ATOM 1669 C CA . GLY A 1 221 ? -27.184 -9.781 7.951 1.00 64.19 221 GLY A CA 1
ATOM 1670 C C . GLY A 1 221 ? -28.186 -10.089 9.073 1.00 64.19 221 GLY A C 1
ATOM 1671 O O . GLY A 1 221 ? -28.905 -9.209 9.527 1.00 64.19 221 GLY A O 1
ATOM 1672 N N . ALA A 1 222 ? -28.257 -11.356 9.503 1.00 48.62 222 ALA A N 1
ATOM 1673 C CA . ALA A 1 222 ? -29.224 -11.857 10.492 1.00 48.62 222 ALA A CA 1
ATOM 1674 C C . ALA A 1 222 ? -28.846 -11.584 11.966 1.00 48.62 222 ALA A C 1
ATOM 1676 O O . ALA A 1 222 ? -29.519 -12.079 12.871 1.00 48.62 222 ALA A O 1
ATOM 1677 N N . LYS A 1 223 ? -27.761 -10.843 12.225 1.00 57.94 223 LYS A N 1
ATOM 1678 C CA . LYS A 1 223 ? -27.341 -10.451 13.575 1.00 57.94 223 LYS A CA 1
ATOM 1679 C C . LYS A 1 223 ? -27.541 -8.948 13.749 1.00 57.94 223 LYS A C 1
ATOM 1681 O O . LYS A 1 223 ? -27.015 -8.153 12.972 1.00 57.94 223 LYS A O 1
ATOM 1686 N N . THR A 1 224 ? -28.293 -8.575 14.782 1.00 63.06 224 THR A N 1
ATOM 1687 C CA . THR A 1 224 ? -28.390 -7.189 15.255 1.00 63.06 224 THR A CA 1
ATOM 1688 C C . THR A 1 224 ? -26.997 -6.658 15.580 1.00 63.06 224 THR A C 1
ATOM 1690 O O . THR A 1 224 ? -26.144 -7.431 16.028 1.00 63.06 224 THR A O 1
ATOM 1693 N N . ALA A 1 225 ? -26.767 -5.361 15.354 1.00 64.75 225 ALA A N 1
ATOM 1694 C CA . ALA A 1 225 ? -25.487 -4.724 15.652 1.00 64.75 225 ALA A CA 1
ATOM 1695 C C . ALA A 1 225 ? -25.025 -5.076 17.083 1.00 64.75 225 ALA A C 1
ATOM 1697 O O . ALA A 1 225 ? -25.843 -5.024 18.007 1.00 64.75 225 ALA A O 1
ATOM 1698 N N . PRO A 1 226 ? -23.749 -5.462 17.279 1.00 67.25 226 PRO A N 1
ATOM 1699 C CA . PRO A 1 226 ? -23.254 -5.914 18.578 1.00 67.25 226 PRO A CA 1
ATOM 1700 C C . PRO A 1 226 ? -23.316 -4.822 19.652 1.00 67.25 226 PRO A C 1
ATOM 1702 O O . PRO A 1 226 ? -23.398 -5.144 20.834 1.00 67.25 226 PRO A O 1
ATOM 1705 N N . TYR A 1 227 ? -23.313 -3.549 19.247 1.00 71.31 227 TYR A N 1
ATOM 1706 C CA . TYR A 1 227 ? -23.416 -2.404 20.143 1.00 71.31 227 TYR A CA 1
ATOM 1707 C C . TYR A 1 227 ? -24.321 -1.331 19.541 1.00 71.31 227 TYR A C 1
ATOM 1709 O O . TYR A 1 227 ? -24.239 -1.039 18.346 1.00 71.31 227 TYR A O 1
ATOM 1717 N N . SER A 1 228 ? -25.135 -0.677 20.372 1.00 78.19 228 SER A N 1
ATOM 1718 C CA . SER A 1 228 ? -25.725 0.611 20.015 1.00 78.19 228 SER A CA 1
ATOM 1719 C C . SER A 1 228 ? -24.916 1.760 20.619 1.00 78.19 228 SER A C 1
ATOM 1721 O O . SER A 1 228 ? -24.306 1.637 21.683 1.00 78.19 228 SER A O 1
ATOM 1723 N N . LEU A 1 229 ? -24.945 2.927 19.968 1.00 77.12 229 LEU A N 1
ATOM 1724 C CA . LEU A 1 229 ? -24.344 4.148 20.523 1.00 77.12 229 LEU A CA 1
ATOM 1725 C C . LEU A 1 229 ? -24.938 4.516 21.894 1.00 77.12 229 LEU A C 1
ATOM 1727 O O . LEU A 1 229 ? -24.247 5.094 22.729 1.00 77.12 229 LEU A O 1
ATOM 1731 N N . ARG A 1 230 ? -26.206 4.157 22.142 1.00 77.38 230 ARG A N 1
ATOM 1732 C CA . ARG A 1 230 ? -26.869 4.390 23.432 1.00 77.38 230 ARG A CA 1
ATOM 1733 C C . ARG A 1 230 ? -26.278 3.517 24.532 1.00 77.38 230 ARG A C 1
ATOM 1735 O O . ARG A 1 230 ? -26.082 4.014 25.638 1.00 77.38 230 ARG A O 1
ATOM 1742 N N . ASP A 1 231 ? -25.947 2.267 24.220 1.00 79.31 231 ASP A N 1
ATOM 1743 C CA . ASP A 1 231 ? -25.329 1.352 25.182 1.00 79.31 231 ASP A CA 1
ATOM 1744 C C . ASP A 1 231 ? -23.946 1.867 25.588 1.00 79.31 231 ASP A C 1
ATOM 1746 O O . ASP A 1 231 ? -23.647 1.955 26.778 1.00 79.31 231 ASP A O 1
ATOM 1750 N N . LEU A 1 232 ? -23.148 2.331 24.620 1.00 78.88 232 LEU A N 1
ATOM 1751 C CA . LEU A 1 232 ? -21.840 2.939 24.887 1.00 78.88 232 LEU A CA 1
ATOM 1752 C C . LEU A 1 232 ? -21.951 4.217 25.729 1.00 78.88 232 LEU A C 1
ATOM 1754 O O . LEU A 1 232 ? -21.190 4.395 26.678 1.00 78.88 232 LEU A O 1
ATOM 1758 N N . GLN A 1 233 ? -22.924 5.083 25.434 1.00 78.88 233 GLN A N 1
ATOM 1759 C CA . GLN A 1 233 ? -23.161 6.292 26.223 1.00 78.88 233 GLN A CA 1
ATOM 1760 C C . GLN A 1 233 ? -23.586 5.953 27.659 1.00 78.88 233 GLN A C 1
ATOM 1762 O O . GLN A 1 233 ? -23.146 6.602 28.608 1.00 78.88 233 GLN A O 1
ATOM 1767 N N . SER A 1 234 ? -24.419 4.925 27.834 1.00 78.31 234 SER A N 1
ATOM 1768 C CA . SER A 1 234 ? -24.847 4.474 29.159 1.00 78.31 234 SER A CA 1
ATOM 1769 C C . SER A 1 234 ? -23.693 3.883 29.974 1.00 78.31 234 SER A C 1
ATOM 1771 O O . SER A 1 234 ? -23.567 4.207 31.153 1.00 78.31 234 SER A O 1
ATOM 1773 N N . ALA A 1 235 ? -22.809 3.104 29.341 1.00 75.88 235 ALA A N 1
ATOM 1774 C CA . ALA A 1 235 ? -21.622 2.540 29.974 1.00 75.88 235 ALA A CA 1
ATOM 1775 C C . ALA A 1 235 ? -20.632 3.634 30.398 1.00 75.88 235 ALA A C 1
ATOM 1777 O O . ALA A 1 235 ? -20.190 3.646 31.543 1.00 75.88 235 ALA A O 1
ATOM 1778 N N . HIS A 1 236 ? -20.363 4.605 29.521 1.00 77.31 236 HIS A N 1
ATOM 1779 C CA . HIS A 1 236 ? -19.479 5.727 29.836 1.00 77.31 236 HIS A CA 1
ATOM 1780 C C . HIS A 1 236 ? -20.014 6.588 30.992 1.00 77.31 236 HIS A C 1
ATOM 1782 O O . HIS A 1 236 ? -19.279 6.948 31.909 1.00 77.31 236 HIS A O 1
ATOM 1788 N N . ASN A 1 237 ? -21.319 6.875 30.996 1.00 76.00 237 ASN A N 1
ATOM 1789 C CA . ASN A 1 237 ? -21.950 7.609 32.093 1.00 76.00 237 ASN A CA 1
ATOM 1790 C C . ASN A 1 237 ? -21.913 6.825 33.415 1.00 76.00 237 ASN A C 1
ATOM 1792 O O . ASN A 1 237 ? -21.793 7.431 34.478 1.00 76.00 237 ASN A O 1
ATOM 1796 N N . ALA A 1 238 ? -22.015 5.494 33.364 1.00 73.31 238 ALA A N 1
ATOM 1797 C CA . ALA A 1 238 ? -21.896 4.642 34.543 1.00 73.31 238 ALA A CA 1
ATOM 1798 C C . ALA A 1 238 ? -20.463 4.625 35.103 1.00 73.31 238 ALA A C 1
ATOM 1800 O O . ALA A 1 238 ? -20.287 4.654 36.318 1.00 73.31 238 ALA A O 1
ATOM 1801 N N . GLU A 1 239 ? -19.453 4.635 34.232 1.00 74.06 239 GLU A N 1
ATOM 1802 C CA . GLU A 1 239 ? -18.036 4.721 34.605 1.00 74.06 239 GLU A CA 1
ATOM 1803 C C . GLU A 1 239 ? -17.709 6.072 35.264 1.00 74.06 239 GLU A C 1
ATOM 1805 O O . GLU A 1 239 ? -17.116 6.117 36.340 1.00 74.06 239 GLU A O 1
ATOM 1810 N N . LEU A 1 240 ? -18.210 7.178 34.702 1.00 71.38 240 LEU A N 1
ATOM 1811 C CA . LEU A 1 240 ? -18.096 8.515 35.302 1.00 71.38 240 LEU A CA 1
ATOM 1812 C C . LEU A 1 240 ? -18.816 8.634 36.656 1.00 71.38 240 LEU A C 1
ATOM 1814 O O . LEU A 1 240 ? -18.395 9.410 37.514 1.00 71.38 240 LEU A O 1
ATOM 1818 N N . ALA A 1 241 ? -19.899 7.879 36.858 1.00 71.31 241 ALA A N 1
ATOM 1819 C CA . ALA A 1 241 ? -20.650 7.865 38.111 1.00 71.31 241 ALA A CA 1
ATOM 1820 C C . ALA A 1 241 ? -19.995 7.009 39.213 1.00 71.31 241 ALA A C 1
ATOM 1822 O O . ALA A 1 241 ? -20.366 7.153 40.378 1.00 71.31 241 ALA A O 1
ATOM 1823 N N . ASN A 1 242 ? -19.029 6.143 38.877 1.00 59.16 242 ASN A N 1
ATOM 1824 C CA . ASN A 1 242 ? -18.354 5.242 39.817 1.00 59.16 242 ASN A CA 1
ATOM 1825 C C . ASN A 1 242 ? -16.826 5.199 39.585 1.00 59.16 242 ASN A C 1
ATOM 1827 O O . ASN A 1 242 ? -16.285 4.170 39.184 1.00 59.16 242 ASN A O 1
ATOM 1831 N N . PRO A 1 243 ? -16.083 6.270 39.920 1.00 54.56 243 PRO A N 1
ATOM 1832 C CA . PRO A 1 243 ? -14.629 6.329 39.719 1.00 54.56 243 PRO A CA 1
ATOM 1833 C C . PRO A 1 243 ? -13.805 5.386 40.627 1.00 54.56 243 PRO A C 1
ATOM 1835 O O . PRO A 1 243 ? -12.580 5.410 40.565 1.00 54.56 243 PRO A O 1
ATOM 1838 N N . CYS A 1 244 ? -14.446 4.575 41.482 1.00 46.38 244 CYS A N 1
ATOM 1839 C CA . CYS A 1 244 ? -13.797 3.705 42.475 1.00 46.38 244 CYS A CA 1
ATOM 1840 C C . CYS A 1 244 ? -14.170 2.210 42.373 1.00 46.38 244 CYS A C 1
ATOM 1842 O O . CYS A 1 244 ? -13.951 1.474 43.338 1.00 46.38 244 CYS A O 1
ATOM 1844 N N . ALA A 1 245 ? -14.752 1.735 41.269 1.00 41.72 245 ALA A N 1
ATOM 1845 C CA . ALA A 1 245 ? -14.927 0.291 41.078 1.00 41.72 245 ALA A CA 1
ATOM 1846 C C . ALA A 1 245 ? -13.616 -0.334 40.539 1.00 41.72 245 ALA A C 1
ATOM 1848 O O . ALA A 1 245 ? -13.007 0.272 39.661 1.00 41.72 245 ALA A O 1
ATOM 1849 N N . PRO A 1 246 ? -13.158 -1.471 41.101 1.00 43.47 246 PRO A N 1
ATOM 1850 C CA . PRO A 1 246 ? -11.821 -2.034 40.877 1.00 43.47 246 PRO A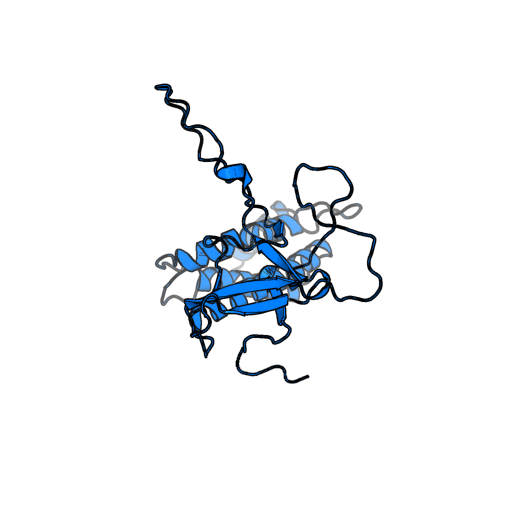 CA 1
ATOM 1851 C C . PRO A 1 246 ? -11.573 -2.549 39.457 1.00 43.47 246 PRO A C 1
ATOM 1853 O O . PRO A 1 246 ? -12.541 -3.015 38.814 1.00 43.47 246 PRO A O 1
#

Sequence (246 aa):
PDRGGSIQFGELYRLRHLPSSSYLTVVSSPGSAAQQLAVSANPACATSDRTLFVLYPLDSDTIALTSTTPVQLRHEATGLYVKRPHALLERPAASASTFLSTSAPQDVPMALELSHTTDDDDVFTLDIPKSGDLDEVHFALKMIEALTACVADFQNGATLKQILAAQSVLTSLILYCSDSQDLDPMNRSGVPIVRHQMLLLDMNVHSLVITLLSSPFRESGAKTAPYSLRDLQSAHNAELANPCAP

Secondary structure (DSSP, 8-state):
----S---TT-EEE-EETTTTEEP-----SSSSS----S----S-TT--TTEEEEEESSTT--S--TT-EEEEEETTT-PEEE--GGGS------------------PPPPPEEESS--TT--EE-----HHHHHHHHHHHHHHHHHHHHHHHHHT---HHHHHHHHHHHHHHHHHTEE-S---TTT---EE-HHHHHHHHHTTHHHHHHHHHHGGGS-BTTB--S--HHHHHHHHHHHHH-TT--

InterPro domains:
  IPR016093 MIR motif [PS50919] (4-58)
  IPR035910 RyR/IP3 receptor binding core, RIH domain superfamily [SSF100909] (135-224)
  IPR036300 Mir domain superfamily [SSF82109] (3-82)

Nearest PDB structures (foldseek):
  8tla-assembly1_C  TM=7.597E-01  e=5.840E-09  Homo sapiens
  3uj0-assembly2_B  TM=6.536E-01  e=2.599E-07  Rattus norvegicus
  5gug-assembly2_B  TM=7.605E-01  e=5.042E-06  Mus musculus
  5gug-assembly1_A  TM=6.686E-01  e=8.104E-06  Mus musculus
  5xa1-assembly2_B  TM=4.913E-01  e=4.432E-07  Mus musculus

pLDDT: mean 74.59, std 20.16, range [26.05, 96.69]

Foldseek 3Di:
DPPDDFDAAPDKDWDADVLVRDTDFDDDDPDDDDDDDDDDDDDDDPDDDRRIKGWDAPDPPCHGADQFGKTWIAGPVVRWTKAWDPVVVPPPPPDDDDDDDPDPPDPDDTDIDTHPDDDPPRIDGHHDDDPVVVVLLVLLSVLVVQLVVLLVCLLVPHDPVSVVSVVVSVLVLQPQQFDAPDSDSVPDDGHGPVVSVVSNVVSVVVVSVVSSVCSQCDDDPPDHRVDDPVRVVVVVVVCVVCVPDD

Mean predicted aligned error: 13.62 Å